Protein AF-A0A9P8SNE2-F1 (afdb_monomer)

Organism: NCBI:txid111463

InterPro domains:
  IPR008862 T-complex 11 [PF05794] (2-323)
  IPR008862 T-complex 11 [PTHR12832] (39-321)

Sequence (338 aa):
MQSKKVDVSGAKQWYNDADRRYSPGIGNTTQTFGDMGVFFEALTHLVLPSTAEKRVPSTFLFDEERIMKLKSDMLDAVNLEVCMRMYEDLERVGRFSSRMFGASRAVDEDTLNRSMSPEFNFNSPISTSRPSSLVFSTSGSASSSPRSSFVMPSYVAPETSEPRTRTRDVYSTLVALLQSATPTSRPYARWQELAPAMALQIFRYTNAPSEMLAAFEEKLMDNVCNANTQLYLEVEQSFHSRLMAELGSRVREFKALSGVSLFAVATGGRVQSGGSLQSGRERDMEGSPREGQEEGGLEDMAVRLAHLGVLHWRVWAQLVYLSDADDDMSLDGPSGQI

Radius of gyration: 29.42 Å; Cα contacts (8 Å, |Δi|>4): 211; chains: 1; bounding box: 123×47×73 Å

Secondary structure (DSSP, 8-state):
--------HHHHHHHHHHHHHHGGGGGGTHHHHGGGHHHHHHHHHHHSGGGTTSPPPGGGTTTHHHHHHHHHHHHHHHHHHHHHHHHHHHHHHHHHHHHHHHHGGGS-S------------TTS-----PPP------------------PPPP-----TTHHHHHHHHHHHHHHHHHHHS---S-HHHHHHHHHHHHHHHHHHTS---GGGHHHHHHHHHHHHH-TTSHHHHHHHHHHHHHHHHHHHHHHHHHHTS-HHHHHHHHTT-----S---------------SSTTTHHHHHHHHHHHHHHHHHHHHHHIIIIISGGGSS-----------

Nearest PDB structures (foldseek):
  8h6e-assembly1_5D  TM=1.209E-01  e=4.230E+00  Homo sapiens

Structure (mmCIF, N/CA/C/O backbone):
data_AF-A0A9P8SNE2-F1
#
_entry.id   AF-A0A9P8SNE2-F1
#
loop_
_atom_site.group_PDB
_atom_site.id
_atom_site.type_symbol
_atom_site.label_atom_id
_atom_site.label_alt_id
_atom_site.label_comp_id
_atom_site.label_asym_id
_atom_site.label_entity_id
_atom_site.label_seq_id
_atom_site.pdbx_PDB_ins_code
_atom_site.Cartn_x
_atom_site.Cartn_y
_atom_site.Cartn_z
_atom_site.occupancy
_atom_site.B_iso_or_equiv
_atom_site.auth_seq_id
_atom_site.auth_comp_id
_atom_site.auth_asym_id
_atom_site.auth_atom_id
_atom_site.pdbx_PDB_model_num
ATOM 1 N N . MET A 1 1 ? 37.933 13.386 -14.053 1.00 35.69 1 MET A N 1
ATOM 2 C CA . MET A 1 1 ? 36.545 13.142 -13.608 1.00 35.69 1 MET A CA 1
ATOM 3 C C . MET A 1 1 ? 36.213 11.686 -13.902 1.00 35.69 1 MET A C 1
ATOM 5 O O . MET A 1 1 ? 35.885 11.363 -15.033 1.00 35.69 1 MET A O 1
ATOM 9 N N . GLN A 1 2 ? 36.434 10.782 -12.944 1.00 35.72 2 GLN A N 1
ATOM 10 C CA . GLN A 1 2 ? 36.084 9.370 -13.118 1.00 35.72 2 GLN A CA 1
ATOM 11 C C . GLN A 1 2 ? 34.570 9.228 -12.969 1.00 35.72 2 GLN A C 1
ATOM 13 O O . GLN A 1 2 ? 34.010 9.591 -11.936 1.00 35.72 2 GLN A O 1
ATOM 18 N N . SER A 1 3 ? 33.924 8.748 -14.028 1.00 42.47 3 SER A N 1
ATOM 19 C CA . SER A 1 3 ? 32.511 8.389 -14.038 1.00 42.47 3 SER A CA 1
ATOM 20 C C . SER A 1 3 ? 32.283 7.319 -12.967 1.00 42.47 3 SER A C 1
ATOM 22 O O . SER A 1 3 ? 32.711 6.176 -13.136 1.00 42.47 3 SER A O 1
ATOM 24 N N . LYS A 1 4 ? 31.695 7.694 -11.823 1.00 56.12 4 LYS A N 1
ATOM 25 C CA . LYS A 1 4 ? 31.214 6.733 -10.825 1.00 56.12 4 LYS A CA 1
ATOM 26 C C . LYS A 1 4 ? 30.081 5.953 -11.487 1.00 56.12 4 LYS A C 1
ATOM 28 O O . LYS A 1 4 ? 28.941 6.408 -11.488 1.00 56.12 4 LYS A O 1
ATOM 33 N N . LYS A 1 5 ? 30.408 4.815 -12.105 1.00 67.25 5 LYS A N 1
ATOM 34 C CA . LYS A 1 5 ? 29.405 3.844 -12.547 1.00 67.25 5 LYS A CA 1
ATOM 35 C C . LYS A 1 5 ? 28.540 3.500 -11.332 1.00 67.25 5 LYS A C 1
ATOM 37 O O . LYS A 1 5 ? 29.078 3.233 -10.259 1.00 67.25 5 LYS A O 1
ATOM 42 N N . VAL A 1 6 ? 27.221 3.571 -11.492 1.00 74.50 6 VAL A N 1
ATOM 43 C CA . VAL A 1 6 ? 26.273 3.122 -10.467 1.00 74.50 6 VAL A CA 1
ATOM 44 C C . VAL A 1 6 ? 26.544 1.639 -10.218 1.00 74.50 6 VAL A C 1
ATOM 46 O O . VAL A 1 6 ? 26.578 0.861 -11.170 1.00 74.50 6 VAL A O 1
ATOM 49 N N . ASP A 1 7 ? 26.783 1.253 -8.966 1.00 84.38 7 ASP A N 1
ATOM 50 C CA . ASP A 1 7 ? 26.911 -0.158 -8.606 1.00 84.38 7 ASP A CA 1
ATOM 51 C C . ASP A 1 7 ? 25.526 -0.812 -8.652 1.00 84.38 7 ASP A C 1
ATOM 53 O O . ASP A 1 7 ? 24.631 -0.471 -7.872 1.00 84.38 7 ASP A O 1
ATOM 57 N N . VAL A 1 8 ? 25.349 -1.727 -9.604 1.00 89.25 8 VAL A N 1
ATOM 58 C CA . VAL A 1 8 ? 24.092 -2.440 -9.867 1.00 89.25 8 VAL A CA 1
ATOM 59 C C . VAL A 1 8 ? 24.089 -3.860 -9.300 1.00 89.25 8 VAL A C 1
ATOM 61 O O . VAL A 1 8 ? 23.082 -4.555 -9.412 1.00 89.25 8 VAL A O 1
ATOM 64 N N . SER A 1 9 ? 25.177 -4.295 -8.658 1.00 88.94 9 SER A N 1
ATOM 65 C CA . SER A 1 9 ? 25.345 -5.677 -8.184 1.00 88.94 9 SER A CA 1
ATOM 66 C C . SER A 1 9 ? 24.243 -6.080 -7.200 1.00 88.94 9 SER A C 1
ATOM 68 O O . SER A 1 9 ? 23.637 -7.142 -7.331 1.00 88.94 9 SER A O 1
ATOM 70 N N . GLY A 1 10 ? 23.904 -5.186 -6.263 1.00 90.50 10 GLY A N 1
ATOM 71 C CA . GLY A 1 10 ? 22.809 -5.410 -5.315 1.00 90.50 10 GLY A CA 1
ATOM 72 C C . GLY A 1 10 ? 21.428 -5.463 -5.978 1.00 90.50 10 GLY A C 1
ATOM 73 O O . GLY A 1 10 ? 20.571 -6.231 -5.550 1.00 90.50 10 GLY A O 1
ATOM 74 N N . ALA A 1 11 ? 21.212 -4.695 -7.050 1.00 92.00 11 ALA A N 1
ATOM 75 C CA . ALA A 1 11 ? 19.956 -4.715 -7.799 1.00 92.00 11 ALA A CA 1
ATOM 76 C C . ALA A 1 11 ? 19.800 -5.996 -8.634 1.00 92.00 11 ALA A C 1
ATOM 78 O O . ALA A 1 11 ? 18.703 -6.552 -8.675 1.00 92.00 11 ALA A O 1
ATOM 79 N N . LYS A 1 12 ? 20.893 -6.500 -9.228 1.00 92.62 12 LYS A N 1
ATOM 80 C CA . LYS A 1 12 ? 20.920 -7.818 -9.881 1.00 92.62 12 LYS A CA 1
ATOM 81 C C . LYS A 1 12 ? 20.566 -8.926 -8.895 1.00 92.62 12 LYS A C 1
ATOM 83 O O . LYS A 1 12 ? 19.679 -9.730 -9.160 1.00 92.62 12 LYS A O 1
ATOM 88 N N . GLN A 1 13 ? 21.217 -8.937 -7.730 1.00 93.00 13 GLN A N 1
ATOM 89 C CA . GLN A 1 13 ? 20.953 -9.939 -6.699 1.00 93.00 13 GLN A CA 1
ATOM 90 C C . GLN A 1 13 ? 19.498 -9.893 -6.217 1.00 93.00 13 GLN A C 1
ATOM 92 O O . GLN A 1 13 ? 18.858 -10.936 -6.116 1.00 93.00 13 GLN A O 1
ATOM 97 N N . TRP A 1 14 ? 18.960 -8.693 -5.981 1.00 94.31 14 TRP A N 1
ATOM 98 C CA . TRP A 1 14 ? 17.558 -8.508 -5.605 1.00 94.31 14 TRP A CA 1
ATOM 99 C C . TRP A 1 14 ? 16.591 -9.104 -6.637 1.00 94.31 14 TRP A C 1
ATOM 101 O O . TRP A 1 14 ? 15.656 -9.807 -6.255 1.00 94.31 14 TRP A O 1
ATOM 111 N N . TYR A 1 15 ? 16.831 -8.870 -7.932 1.00 94.31 15 TYR A N 1
ATOM 112 C CA . TYR A 1 15 ? 15.986 -9.419 -8.993 1.00 94.31 15 TYR A CA 1
ATOM 113 C C . TYR A 1 15 ? 16.136 -10.939 -9.127 1.00 94.31 15 TYR A C 1
ATOM 115 O O . TYR A 1 15 ? 15.135 -11.638 -9.218 1.00 94.31 15 TYR A O 1
ATOM 123 N N . ASN A 1 16 ? 17.357 -11.472 -9.047 1.00 93.06 16 ASN A N 1
ATOM 124 C CA . ASN A 1 16 ? 17.604 -12.917 -9.107 1.00 93.06 16 ASN A CA 1
ATOM 125 C C . ASN A 1 16 ? 16.958 -13.667 -7.931 1.00 93.06 16 ASN A C 1
ATOM 127 O O . ASN A 1 16 ? 16.426 -14.765 -8.098 1.00 93.06 16 ASN A O 1
ATOM 131 N N . ASP A 1 17 ? 16.975 -13.079 -6.734 1.00 92.81 17 ASP A N 1
ATOM 132 C CA . ASP A 1 17 ? 16.279 -13.635 -5.574 1.00 92.81 17 ASP A CA 1
ATOM 133 C C . ASP A 1 17 ? 14.757 -13.593 -5.751 1.00 92.81 17 ASP A C 1
ATOM 135 O O . ASP A 1 17 ? 14.065 -14.513 -5.310 1.00 92.81 17 ASP A O 1
ATOM 139 N N . ALA A 1 18 ? 14.229 -12.550 -6.397 1.00 92.56 18 ALA A N 1
ATOM 140 C CA . ALA A 1 18 ? 12.817 -12.464 -6.743 1.00 92.56 18 ALA A CA 1
ATOM 141 C C . ALA A 1 18 ? 12.422 -13.490 -7.812 1.00 92.56 18 ALA A C 1
ATOM 143 O O . ALA A 1 18 ? 11.409 -14.164 -7.648 1.00 92.56 18 ALA A O 1
ATOM 144 N N . ASP A 1 19 ? 13.233 -13.665 -8.854 1.00 91.50 19 ASP A N 1
ATOM 145 C CA . ASP A 1 19 ? 13.003 -14.657 -9.905 1.00 91.50 19 ASP A CA 1
ATOM 146 C C . ASP A 1 19 ? 12.922 -16.066 -9.308 1.00 91.50 19 ASP A C 1
ATOM 148 O O . ASP A 1 19 ? 11.921 -16.758 -9.473 1.00 91.50 19 ASP A O 1
ATOM 152 N N . ARG A 1 20 ? 13.875 -16.441 -8.448 1.00 91.75 20 ARG A N 1
ATOM 153 C CA . ARG A 1 20 ? 13.840 -17.733 -7.739 1.00 91.75 20 ARG A CA 1
ATOM 154 C C . ARG A 1 20 ? 12.586 -17.939 -6.888 1.00 91.75 20 ARG A C 1
ATOM 156 O O . ARG A 1 20 ? 12.118 -19.068 -6.762 1.00 91.75 20 ARG A O 1
ATOM 163 N N . ARG A 1 21 ? 12.073 -16.878 -6.259 1.00 90.81 21 ARG A N 1
ATOM 164 C CA . ARG A 1 21 ? 10.909 -16.957 -5.359 1.00 90.81 21 ARG A CA 1
ATOM 165 C C . ARG A 1 21 ? 9.586 -16.963 -6.112 1.00 90.81 21 ARG A C 1
ATOM 167 O O . ARG A 1 21 ? 8.677 -17.685 -5.714 1.00 90.81 21 ARG A O 1
ATOM 174 N N . TYR A 1 22 ? 9.472 -16.157 -7.161 1.00 89.31 22 TYR A N 1
ATOM 175 C CA . TYR A 1 22 ? 8.188 -15.825 -7.775 1.00 89.31 22 TYR A CA 1
ATOM 176 C C . TYR A 1 22 ? 7.998 -16.429 -9.166 1.00 89.31 22 TYR A C 1
ATOM 178 O O . TYR A 1 22 ? 6.857 -16.673 -9.550 1.00 89.31 22 TYR A O 1
ATOM 186 N N . SER A 1 23 ? 9.073 -16.762 -9.891 1.00 85.00 23 SER A N 1
ATOM 187 C CA . SER A 1 23 ? 9.002 -17.434 -11.200 1.00 85.00 23 SER A CA 1
ATOM 188 C C . SER A 1 23 ? 8.089 -18.675 -11.208 1.00 85.00 23 SER A C 1
ATOM 190 O O . SER A 1 23 ? 7.231 -18.767 -12.090 1.00 85.00 23 SER A O 1
ATOM 192 N N . PRO A 1 24 ? 8.115 -19.563 -10.187 1.00 77.38 24 PRO A N 1
ATOM 193 C CA . PRO A 1 24 ? 7.218 -20.723 -10.144 1.00 77.38 24 PRO A CA 1
ATOM 194 C C . PRO A 1 24 ? 5.719 -20.377 -10.062 1.00 77.38 24 PRO A C 1
ATOM 196 O O . PRO A 1 24 ? 4.884 -21.189 -10.454 1.00 77.38 24 PRO A O 1
ATOM 199 N N . GLY A 1 25 ? 5.362 -19.193 -9.549 1.00 70.50 25 GLY A N 1
ATOM 200 C CA . GLY A 1 25 ? 3.977 -18.746 -9.352 1.00 70.50 25 GLY A CA 1
ATOM 201 C C . GLY A 1 25 ? 3.410 -17.883 -10.486 1.00 70.50 25 GLY A C 1
ATOM 202 O O . GLY A 1 25 ? 2.211 -17.607 -10.508 1.00 70.50 25 GLY A O 1
ATOM 203 N N . ILE A 1 26 ? 4.239 -17.473 -11.451 1.00 69.12 26 ILE A N 1
ATOM 204 C CA . ILE A 1 26 ? 3.880 -16.461 -12.462 1.00 69.12 26 ILE A CA 1
ATOM 205 C C . ILE A 1 26 ? 3.009 -16.989 -13.606 1.00 69.12 26 ILE A C 1
ATOM 207 O O . ILE A 1 26 ? 2.470 -16.198 -14.387 1.00 69.12 26 ILE A O 1
ATOM 211 N N . GLY A 1 27 ? 2.785 -18.304 -13.691 1.00 62.47 27 GLY A N 1
ATOM 212 C CA . GLY A 1 27 ? 1.963 -18.910 -14.746 1.00 62.47 27 GLY A CA 1
ATOM 213 C C . GLY A 1 27 ? 0.578 -18.260 -14.914 1.00 62.47 27 GLY A C 1
ATOM 214 O O . GLY A 1 27 ? 0.074 -18.181 -16.032 1.00 62.47 27 GLY A O 1
ATOM 215 N N . ASN A 1 28 ? 0.007 -17.697 -13.840 1.00 61.66 28 ASN A N 1
ATOM 216 C CA . ASN A 1 28 ? -1.267 -16.970 -13.883 1.00 61.66 28 ASN A CA 1
ATOM 217 C C . ASN A 1 28 ? -1.120 -15.466 -14.203 1.00 61.66 28 ASN A C 1
ATOM 219 O O . ASN A 1 28 ? -2.020 -14.872 -14.792 1.00 61.66 28 ASN A O 1
ATOM 223 N N . THR A 1 29 ? 0.004 -14.832 -13.859 1.00 67.38 29 THR A N 1
ATOM 224 C CA . THR A 1 29 ? 0.268 -13.391 -14.055 1.00 67.38 29 THR A CA 1
ATOM 225 C C . THR A 1 29 ? 0.975 -13.060 -15.371 1.00 67.38 29 THR A C 1
ATOM 227 O O . THR A 1 29 ? 1.019 -11.889 -15.761 1.00 67.38 29 THR A O 1
ATOM 230 N N . THR A 1 30 ? 1.459 -14.065 -16.110 1.00 68.06 30 THR A N 1
ATOM 231 C CA . THR A 1 30 ? 2.142 -13.877 -17.407 1.00 68.06 30 THR A CA 1
ATOM 232 C C . THR A 1 30 ? 1.255 -13.151 -18.425 1.00 68.06 30 THR A C 1
ATOM 234 O O . THR A 1 30 ? 1.738 -12.303 -19.171 1.00 68.06 30 THR A O 1
ATOM 237 N N . GLN A 1 31 ? -0.060 -13.406 -18.423 1.00 71.69 31 GLN A N 1
ATOM 238 C CA . GLN A 1 31 ? -1.007 -12.722 -19.321 1.00 71.69 31 GLN A CA 1
ATOM 239 C C . GLN A 1 31 ? -1.163 -11.226 -19.009 1.00 71.69 31 GLN A C 1
ATOM 241 O O . GLN A 1 31 ? -1.541 -10.439 -19.877 1.00 71.69 31 GLN A O 1
ATOM 246 N N . THR A 1 32 ? -0.889 -10.826 -17.769 1.00 81.44 32 THR A N 1
ATOM 247 C CA . THR A 1 32 ? -1.137 -9.466 -17.287 1.00 81.44 32 THR A CA 1
ATOM 248 C C . THR A 1 32 ? 0.116 -8.605 -17.374 1.00 81.44 32 THR A C 1
ATOM 250 O O . THR A 1 32 ? 0.052 -7.484 -17.875 1.00 81.44 32 THR A O 1
ATOM 253 N N . PHE A 1 33 ? 1.260 -9.139 -16.945 1.00 85.56 33 PHE A N 1
ATOM 254 C CA . PHE A 1 33 ? 2.510 -8.382 -16.837 1.00 85.56 33 PHE A CA 1
ATOM 255 C C . PHE A 1 33 ? 3.545 -8.744 -17.911 1.00 85.56 33 PHE A C 1
ATOM 257 O O . PHE A 1 33 ? 4.491 -7.985 -18.128 1.00 85.56 33 PHE A O 1
ATOM 264 N N . GLY A 1 34 ? 3.362 -9.857 -18.626 1.00 86.00 34 GLY A N 1
ATOM 265 C CA . GLY A 1 34 ? 4.335 -10.357 -19.595 1.00 86.00 34 GLY A CA 1
ATOM 266 C C . GLY A 1 34 ? 5.687 -10.655 -18.944 1.00 86.00 34 GLY A C 1
ATOM 267 O O . GLY A 1 34 ? 5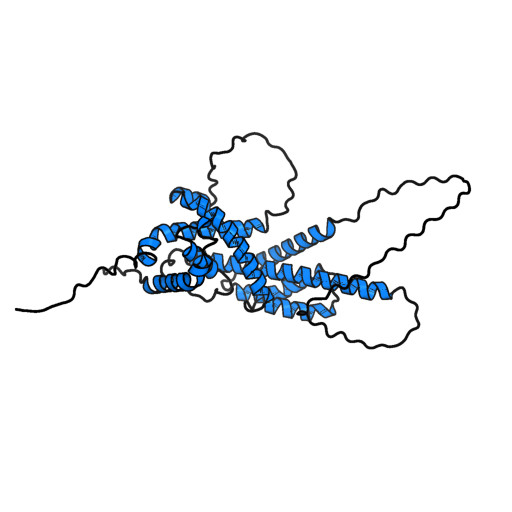.754 -11.263 -17.879 1.00 86.00 34 GLY A O 1
ATOM 268 N N . ASP A 1 35 ? 6.754 -10.166 -19.572 1.00 87.00 35 ASP A N 1
ATOM 269 C CA . ASP A 1 35 ? 8.147 -10.249 -19.120 1.00 87.00 35 ASP A CA 1
ATOM 270 C C . ASP A 1 35 ? 8.419 -9.516 -17.794 1.00 87.00 35 ASP A C 1
ATOM 272 O O . ASP A 1 35 ? 9.399 -9.801 -17.114 1.00 87.00 35 ASP A O 1
ATOM 276 N N . MET A 1 36 ? 7.530 -8.604 -17.393 1.00 91.25 36 MET A N 1
ATOM 277 C CA . MET A 1 36 ? 7.679 -7.784 -16.186 1.00 91.25 36 MET A CA 1
ATOM 278 C C . MET A 1 36 ? 7.117 -8.451 -14.921 1.00 91.25 36 MET A C 1
ATOM 280 O O . MET A 1 36 ? 7.142 -7.838 -13.855 1.00 91.25 36 MET A O 1
ATOM 284 N N . GLY A 1 37 ? 6.559 -9.665 -15.017 1.00 92.00 37 GLY A N 1
ATOM 285 C CA . GLY A 1 37 ? 5.818 -10.306 -13.921 1.00 92.00 37 GLY A CA 1
ATOM 286 C C . GLY A 1 37 ? 6.621 -10.424 -12.626 1.00 92.00 37 GLY A C 1
ATOM 287 O O . GLY A 1 37 ? 6.188 -9.918 -11.593 1.00 92.00 37 GLY A O 1
ATOM 288 N N . VAL A 1 38 ? 7.825 -11.003 -12.700 1.00 93.06 38 VAL A N 1
ATOM 289 C CA . VAL A 1 38 ? 8.736 -11.149 -11.546 1.00 93.06 38 VAL A CA 1
ATOM 290 C C . VAL A 1 38 ? 9.051 -9.791 -10.933 1.00 93.06 38 VAL A C 1
ATOM 292 O O . VAL A 1 38 ? 9.063 -9.634 -9.714 1.00 93.06 38 VAL A O 1
ATOM 295 N N . PHE A 1 39 ? 9.295 -8.796 -11.784 1.00 95.19 39 PHE A N 1
ATOM 296 C CA . PHE A 1 39 ? 9.658 -7.460 -11.347 1.00 95.19 39 PHE A CA 1
ATOM 297 C C . PHE A 1 39 ? 8.529 -6.772 -10.583 1.00 95.19 39 PHE A C 1
ATOM 299 O O . PHE A 1 39 ? 8.781 -6.220 -9.515 1.00 95.19 39 PHE A O 1
ATOM 306 N N . PHE A 1 40 ? 7.294 -6.815 -11.088 1.00 95.31 40 PHE A N 1
ATOM 307 C CA . PHE A 1 40 ? 6.156 -6.215 -10.387 1.00 95.31 40 PHE A CA 1
ATOM 308 C C . PHE A 1 40 ? 5.800 -6.969 -9.104 1.00 95.31 40 PHE A C 1
ATOM 310 O O . PHE A 1 40 ? 5.454 -6.333 -8.108 1.00 95.31 40 PHE A O 1
ATOM 317 N N . GLU A 1 41 ? 5.973 -8.290 -9.078 1.00 94.12 41 GLU A N 1
ATOM 318 C CA . GLU A 1 41 ? 5.848 -9.075 -7.850 1.00 94.12 41 GLU A CA 1
ATOM 319 C C . GLU A 1 41 ? 6.881 -8.622 -6.804 1.00 94.12 41 GLU A C 1
ATOM 321 O O . GLU A 1 41 ? 6.549 -8.331 -5.656 1.00 94.12 41 GLU A O 1
ATOM 326 N N . ALA A 1 42 ? 8.143 -8.475 -7.209 1.00 94.62 42 ALA A N 1
ATOM 327 C CA . ALA A 1 42 ? 9.214 -8.008 -6.336 1.00 94.62 42 ALA A CA 1
ATOM 328 C C . ALA A 1 42 ? 9.001 -6.562 -5.864 1.00 94.62 42 ALA A C 1
ATOM 330 O O . ALA A 1 42 ? 9.254 -6.244 -4.700 1.00 94.62 42 ALA A O 1
ATOM 331 N N . LEU A 1 43 ? 8.541 -5.689 -6.764 1.00 95.56 43 LEU A N 1
ATOM 332 C CA . LEU A 1 43 ? 8.292 -4.276 -6.499 1.00 95.56 43 LEU A CA 1
ATOM 333 C C . LEU A 1 43 ? 7.134 -4.079 -5.518 1.00 95.56 43 LEU A C 1
ATOM 335 O O . LEU A 1 43 ? 7.241 -3.258 -4.611 1.00 95.56 43 LEU A O 1
ATOM 339 N N . THR A 1 44 ? 6.044 -4.832 -5.672 1.00 95.50 44 THR A N 1
ATOM 340 C CA . THR A 1 44 ? 4.923 -4.778 -4.724 1.00 95.50 44 THR A CA 1
ATOM 341 C C . THR A 1 44 ? 5.339 -5.292 -3.357 1.00 95.50 44 THR A C 1
ATOM 343 O O . THR A 1 44 ? 5.098 -4.615 -2.363 1.00 95.50 44 THR A O 1
ATOM 346 N N . HIS A 1 45 ? 6.073 -6.406 -3.292 1.00 95.00 45 HIS A N 1
ATOM 347 C CA . HIS A 1 45 ? 6.616 -6.896 -2.027 1.00 95.00 45 HIS A CA 1
ATOM 348 C C . HIS A 1 45 ? 7.552 -5.886 -1.364 1.00 95.00 45 HIS A C 1
ATOM 350 O O . HIS A 1 45 ? 7.502 -5.744 -0.147 1.00 95.00 45 HIS A O 1
ATOM 356 N N . LEU A 1 46 ? 8.364 -5.152 -2.135 1.00 94.81 46 LEU A N 1
ATOM 357 C CA . LEU A 1 46 ? 9.260 -4.120 -1.607 1.00 94.81 46 LEU A CA 1
ATOM 358 C C . LEU A 1 46 ? 8.510 -3.025 -0.835 1.00 94.81 46 LEU A C 1
ATOM 360 O O . LEU A 1 46 ? 9.107 -2.435 0.062 1.00 94.81 46 LEU A O 1
ATOM 364 N N . VAL A 1 47 ? 7.243 -2.745 -1.161 1.00 95.38 47 VAL A N 1
ATOM 365 C CA . VAL A 1 47 ? 6.435 -1.729 -0.464 1.00 95.38 47 VAL A CA 1
ATOM 366 C C . VAL A 1 47 ? 5.538 -2.292 0.643 1.00 95.38 47 VAL A C 1
ATOM 368 O O . VAL A 1 47 ? 4.935 -1.502 1.366 1.00 95.38 47 VAL A O 1
ATOM 371 N N . LEU A 1 48 ? 5.470 -3.618 0.815 1.00 94.56 48 LEU A N 1
ATOM 372 C CA . LEU A 1 48 ? 4.672 -4.242 1.874 1.00 94.56 48 LEU A CA 1
ATOM 373 C C . LEU A 1 48 ? 5.275 -4.014 3.274 1.00 94.56 48 LEU A C 1
ATOM 375 O O . LEU A 1 48 ? 6.501 -4.102 3.432 1.00 94.56 48 LEU A O 1
ATOM 379 N N . PRO A 1 49 ? 4.435 -3.789 4.303 1.00 92.25 49 PRO A N 1
ATOM 380 C CA . PRO A 1 49 ? 4.866 -3.655 5.693 1.00 92.25 49 PRO A CA 1
ATOM 381 C C . PRO A 1 49 ? 5.709 -4.825 6.209 1.00 92.25 49 PRO A C 1
ATOM 383 O O . PRO A 1 49 ? 6.731 -4.590 6.855 1.00 92.25 49 PRO A O 1
ATOM 386 N N . SER A 1 50 ? 5.365 -6.071 5.871 1.00 90.12 50 SER A N 1
ATOM 387 C CA . SER A 1 50 ? 6.126 -7.268 6.267 1.00 90.12 50 SER A CA 1
ATOM 388 C C . SER A 1 50 ? 7.563 -7.287 5.746 1.00 90.12 50 SER A C 1
ATOM 390 O O . SER A 1 50 ? 8.410 -8.023 6.256 1.00 90.12 50 SER A O 1
ATOM 392 N N . THR A 1 51 ? 7.879 -6.466 4.739 1.00 88.50 51 THR A N 1
ATOM 393 C CA . THR A 1 51 ? 9.235 -6.340 4.203 1.00 88.50 51 THR A CA 1
ATOM 394 C C . THR A 1 51 ? 9.804 -4.924 4.294 1.00 88.50 51 THR A C 1
ATOM 396 O O . THR A 1 51 ? 10.822 -4.620 3.668 1.00 88.50 51 THR A O 1
ATOM 399 N N . ALA A 1 52 ? 9.218 -4.070 5.140 1.00 82.50 52 ALA A N 1
ATOM 400 C CA . ALA A 1 52 ? 9.585 -2.662 5.275 1.00 82.50 52 ALA A CA 1
ATOM 401 C C . ALA A 1 52 ? 11.086 -2.431 5.537 1.00 82.50 52 ALA A C 1
ATOM 403 O O . ALA A 1 52 ? 11.656 -1.473 5.004 1.00 82.50 52 ALA A O 1
ATOM 404 N N . GLU A 1 53 ? 11.737 -3.331 6.283 1.00 82.75 53 GLU A N 1
ATOM 405 C CA . GLU A 1 53 ? 13.169 -3.281 6.618 1.00 82.75 53 GLU A CA 1
ATOM 406 C C . GLU A 1 53 ? 14.102 -3.556 5.428 1.00 82.75 53 GLU A C 1
ATOM 408 O O . GLU A 1 53 ? 15.289 -3.216 5.467 1.00 82.75 53 GLU A O 1
ATOM 413 N N . LYS A 1 54 ? 13.595 -4.160 4.344 1.00 85.81 54 LYS A N 1
ATOM 414 C CA . LYS A 1 54 ? 14.409 -4.430 3.159 1.00 85.81 54 LYS A CA 1
ATOM 415 C C . LYS A 1 54 ? 14.831 -3.116 2.509 1.00 85.81 54 LYS A C 1
ATOM 417 O O . LYS A 1 54 ? 14.009 -2.240 2.212 1.00 85.81 54 LYS A O 1
ATOM 422 N N . ARG A 1 55 ? 16.138 -3.011 2.252 1.00 87.50 55 ARG A N 1
ATOM 423 C CA . ARG A 1 55 ? 16.726 -1.871 1.548 1.00 87.50 55 ARG A CA 1
ATOM 424 C C . ARG A 1 55 ? 16.228 -1.806 0.112 1.00 87.50 55 ARG A C 1
ATOM 426 O O . ARG A 1 55 ? 16.139 -2.821 -0.577 1.00 87.50 55 ARG A O 1
ATOM 433 N N . VAL A 1 56 ? 15.948 -0.585 -0.323 1.00 91.25 56 VAL A N 1
ATOM 434 C CA . VAL A 1 56 ? 15.603 -0.276 -1.707 1.00 91.25 56 VAL A CA 1
ATOM 435 C C . VAL A 1 56 ? 16.857 -0.470 -2.578 1.00 91.25 56 VAL A C 1
ATOM 437 O O . VAL A 1 56 ? 17.928 0.016 -2.202 1.00 91.25 56 VAL A O 1
ATOM 440 N N . PRO A 1 57 ? 16.777 -1.195 -3.711 1.00 93.00 57 PRO A N 1
ATOM 441 C CA . PRO A 1 57 ? 17.924 -1.376 -4.598 1.00 93.00 57 PRO A CA 1
ATOM 442 C C . PRO A 1 57 ? 18.475 -0.047 -5.132 1.00 93.00 57 PRO A C 1
ATOM 444 O O . PRO A 1 57 ? 17.714 0.872 -5.428 1.00 93.00 57 PRO A O 1
ATOM 447 N N . SER A 1 58 ? 19.794 0.034 -5.338 1.00 91.00 58 SER A N 1
ATOM 448 C CA . SER A 1 58 ? 20.493 1.250 -5.799 1.00 91.00 58 SER A CA 1
ATOM 449 C C . SER A 1 58 ? 19.976 1.806 -7.132 1.00 91.00 58 SER A C 1
ATOM 451 O O . SER A 1 58 ? 20.068 3.006 -7.379 1.00 91.00 58 SER A O 1
ATOM 453 N N . THR A 1 59 ? 19.394 0.961 -7.984 1.00 93.00 59 THR A N 1
ATOM 454 C CA . THR A 1 59 ? 18.773 1.365 -9.255 1.00 93.00 59 THR A CA 1
ATOM 455 C C . THR A 1 59 ? 17.561 2.282 -9.070 1.00 93.00 59 THR A C 1
ATOM 457 O O . THR A 1 59 ? 17.197 2.985 -10.006 1.00 93.00 59 THR A O 1
ATOM 460 N N . PHE A 1 60 ? 16.952 2.306 -7.880 1.00 93.88 60 PHE A N 1
ATOM 461 C CA . PHE A 1 60 ? 15.827 3.179 -7.531 1.00 93.88 60 PHE A CA 1
ATOM 462 C C . PHE A 1 60 ? 16.259 4.462 -6.803 1.00 93.88 60 PHE A C 1
ATOM 464 O O . PHE A 1 60 ? 15.423 5.116 -6.190 1.00 93.88 60 PHE A O 1
ATOM 471 N N . LEU A 1 61 ? 17.540 4.853 -6.855 1.00 90.88 61 LEU A N 1
ATOM 472 C CA . LEU A 1 61 ? 18.051 6.045 -6.158 1.00 90.88 61 LEU A CA 1
ATOM 473 C C . LEU A 1 61 ? 17.204 7.310 -6.408 1.00 90.88 61 LEU A C 1
ATOM 475 O O . LEU A 1 61 ? 16.982 8.095 -5.495 1.00 90.88 61 LEU A O 1
ATOM 479 N N . PHE A 1 62 ? 16.711 7.503 -7.635 1.00 89.81 62 PHE A N 1
ATOM 480 C CA . PHE A 1 62 ? 15.889 8.667 -7.996 1.00 89.81 62 PHE A CA 1
ATOM 481 C C . PHE A 1 62 ? 14.406 8.533 -7.617 1.00 89.81 62 PHE A C 1
ATOM 483 O O . PHE A 1 62 ? 13.673 9.516 -7.667 1.00 89.81 62 PHE A O 1
ATOM 490 N N . ASP A 1 63 ? 13.966 7.337 -7.230 1.00 93.81 63 ASP A N 1
ATOM 491 C CA . ASP A 1 63 ? 12.591 7.028 -6.836 1.00 93.81 63 ASP A CA 1
ATOM 492 C C . ASP A 1 63 ? 12.470 6.680 -5.339 1.00 93.81 63 ASP A C 1
ATOM 494 O O . ASP A 1 63 ? 11.381 6.347 -4.872 1.00 93.81 63 ASP A O 1
ATOM 498 N N . GLU A 1 64 ? 13.556 6.779 -4.563 1.00 92.38 64 GLU A N 1
ATOM 499 C CA . GLU A 1 64 ? 13.609 6.353 -3.158 1.00 92.38 64 GLU A CA 1
ATOM 500 C C . GLU A 1 64 ? 12.540 7.045 -2.303 1.00 92.38 64 GLU A C 1
ATOM 502 O O . GLU A 1 64 ? 11.777 6.371 -1.612 1.00 92.38 64 GLU A O 1
ATOM 507 N N . GLU A 1 65 ? 12.398 8.369 -2.408 1.00 92.12 65 GLU A N 1
ATOM 508 C CA . GLU A 1 65 ? 11.372 9.119 -1.668 1.00 92.12 65 GLU A CA 1
ATOM 509 C C . GLU A 1 65 ? 9.951 8.655 -2.014 1.00 92.12 65 GLU A C 1
ATOM 511 O O . GLU A 1 65 ? 9.094 8.525 -1.136 1.00 92.12 65 GLU A O 1
ATOM 516 N N . ARG A 1 66 ? 9.700 8.344 -3.291 1.00 92.69 66 ARG A N 1
ATOM 517 C CA . ARG A 1 66 ? 8.394 7.871 -3.767 1.00 92.69 66 ARG A CA 1
ATOM 518 C C . ARG A 1 66 ? 8.092 6.471 -3.241 1.00 92.69 66 ARG A C 1
ATOM 520 O O . ARG A 1 66 ? 6.964 6.214 -2.828 1.00 92.69 66 ARG A O 1
ATOM 527 N N . ILE A 1 67 ? 9.093 5.589 -3.208 1.00 94.75 67 ILE A N 1
ATOM 528 C CA . ILE A 1 67 ? 8.979 4.240 -2.637 1.00 94.75 67 ILE A CA 1
ATOM 529 C C . ILE A 1 67 ? 8.754 4.316 -1.127 1.00 94.75 67 ILE A C 1
ATOM 531 O O . ILE A 1 67 ? 7.897 3.609 -0.605 1.00 94.75 67 ILE A O 1
ATOM 535 N N . MET A 1 68 ? 9.470 5.191 -0.420 1.00 92.31 68 MET A N 1
ATOM 536 C CA . MET A 1 68 ? 9.284 5.381 1.020 1.00 92.31 68 MET A CA 1
ATOM 537 C C . MET A 1 68 ? 7.896 5.937 1.346 1.00 92.31 68 MET A C 1
ATOM 539 O O . MET A 1 68 ? 7.267 5.497 2.310 1.00 92.31 68 MET A O 1
ATOM 543 N N . LYS A 1 69 ? 7.375 6.844 0.513 1.00 92.06 69 LYS A N 1
ATOM 544 C CA . LYS A 1 69 ? 5.995 7.314 0.636 1.00 92.06 69 LYS A CA 1
ATOM 545 C C . LYS A 1 69 ? 4.989 6.188 0.384 1.00 92.06 69 LYS A C 1
ATOM 547 O O . LYS A 1 69 ? 4.074 6.028 1.183 1.00 92.06 69 LYS A O 1
ATOM 552 N N . LEU A 1 70 ? 5.194 5.368 -0.650 1.00 94.44 70 LEU A N 1
ATOM 553 C CA . LEU A 1 70 ? 4.356 4.192 -0.917 1.00 94.44 70 LEU A CA 1
ATOM 554 C C . LEU A 1 70 ? 4.380 3.185 0.239 1.00 94.44 70 LEU A C 1
ATOM 556 O O . LEU A 1 70 ? 3.321 2.723 0.635 1.00 94.44 70 LEU A O 1
ATOM 560 N N . LYS A 1 71 ? 5.548 2.900 0.829 1.00 94.31 71 LYS A N 1
ATOM 561 C CA . LYS A 1 71 ? 5.672 2.067 2.040 1.00 94.31 71 LYS A CA 1
ATOM 562 C C . LYS A 1 71 ? 4.830 2.612 3.198 1.00 94.31 71 LYS A C 1
ATOM 564 O O . LYS A 1 71 ? 4.124 1.856 3.856 1.00 94.31 71 LYS A O 1
ATOM 569 N N . SER A 1 72 ? 4.900 3.922 3.447 1.00 92.25 72 SER A N 1
ATOM 570 C CA . SER A 1 72 ? 4.099 4.570 4.493 1.00 92.25 72 SER A CA 1
ATOM 571 C C . SER A 1 72 ? 2.599 4.467 4.218 1.00 92.25 72 SER A C 1
ATOM 573 O O . SER A 1 72 ? 1.840 4.181 5.137 1.00 92.25 72 SER A O 1
ATOM 575 N N . ASP A 1 73 ? 2.172 4.703 2.978 1.00 93.19 73 ASP A N 1
ATOM 576 C CA . ASP A 1 73 ? 0.754 4.655 2.608 1.00 93.19 73 ASP A CA 1
ATOM 577 C C . ASP A 1 73 ? 0.218 3.211 2.630 1.00 93.19 73 ASP A C 1
ATOM 579 O O . ASP A 1 73 ? -0.911 2.981 3.055 1.00 93.19 73 ASP A O 1
ATOM 583 N N . MET A 1 74 ? 1.047 2.232 2.252 1.00 94.19 74 MET A N 1
ATOM 584 C CA . MET A 1 74 ? 0.734 0.804 2.347 1.00 94.19 74 MET A CA 1
ATOM 585 C C . MET A 1 74 ? 0.528 0.374 3.800 1.00 94.19 74 MET A C 1
ATOM 587 O O . MET A 1 74 ? -0.450 -0.301 4.109 1.00 94.19 74 MET A O 1
ATOM 591 N N . LEU A 1 75 ? 1.423 0.798 4.701 1.00 94.38 75 LEU A N 1
ATOM 592 C CA . LEU A 1 75 ? 1.282 0.548 6.136 1.00 94.38 75 LEU A CA 1
ATOM 593 C C . LEU A 1 75 ? -0.033 1.118 6.667 1.00 94.38 75 LEU A C 1
ATOM 595 O O . LEU A 1 75 ? -0.745 0.436 7.397 1.00 94.38 75 LEU A O 1
ATOM 599 N N . ASP A 1 76 ? -0.367 2.348 6.283 1.00 94.19 76 ASP A N 1
ATOM 600 C CA . ASP A 1 76 ? -1.605 2.993 6.707 1.00 94.19 76 ASP A CA 1
ATOM 601 C C . ASP A 1 76 ? -2.845 2.236 6.219 1.00 94.19 76 ASP A C 1
ATOM 603 O O . ASP A 1 76 ? -3.766 1.999 7.001 1.00 94.19 76 ASP A O 1
ATOM 607 N N . ALA A 1 77 ? -2.856 1.825 4.950 1.00 94.69 77 ALA A N 1
ATOM 608 C CA . ALA A 1 77 ? -3.965 1.090 4.354 1.00 94.69 77 ALA A CA 1
ATOM 609 C C . ALA A 1 77 ? -4.164 -0.288 5.006 1.00 94.69 77 ALA A C 1
ATOM 611 O O . ALA A 1 77 ? -5.281 -0.621 5.404 1.00 94.69 77 ALA A O 1
ATOM 612 N N . VAL A 1 78 ? -3.084 -1.059 5.176 1.00 95.50 78 VAL A N 1
ATOM 613 C CA . VAL A 1 78 ? -3.130 -2.383 5.817 1.00 95.50 78 VAL A CA 1
ATOM 614 C C . VAL A 1 78 ? -3.563 -2.261 7.278 1.00 95.50 78 VAL A C 1
ATOM 616 O O . VAL A 1 78 ? -4.449 -2.992 7.717 1.00 95.50 78 VAL A O 1
ATOM 619 N N . ASN A 1 79 ? -3.017 -1.302 8.031 1.00 96.00 79 ASN A N 1
ATOM 620 C CA . ASN A 1 79 ? -3.388 -1.101 9.433 1.00 96.00 79 ASN A CA 1
ATOM 621 C C . ASN A 1 79 ? -4.857 -0.679 9.591 1.00 96.00 79 ASN A C 1
ATOM 623 O O . ASN A 1 79 ? -5.528 -1.135 10.516 1.00 96.00 79 ASN A O 1
ATOM 627 N N . LEU A 1 80 ? -5.386 0.151 8.685 1.00 95.75 80 LEU A N 1
ATOM 628 C CA . LEU A 1 80 ? -6.813 0.482 8.663 1.00 95.75 80 LEU A CA 1
ATOM 629 C C . LEU A 1 80 ? -7.680 -0.751 8.377 1.00 95.75 80 LEU A C 1
ATOM 631 O O . LEU A 1 80 ? -8.703 -0.932 9.035 1.00 95.75 80 LEU A O 1
ATOM 635 N N . GLU A 1 81 ? -7.274 -1.625 7.456 1.00 95.25 81 GLU A N 1
ATOM 636 C CA . GLU A 1 81 ? -8.008 -2.865 7.178 1.00 95.25 81 GLU A CA 1
ATOM 637 C C . GLU A 1 81 ? -7.965 -3.834 8.372 1.00 95.25 81 GLU A C 1
ATOM 639 O O . GLU A 1 81 ? -8.991 -4.421 8.717 1.00 95.25 81 GLU A O 1
ATOM 644 N N . VAL A 1 82 ? -6.835 -3.924 9.086 1.00 96.31 82 VAL A N 1
ATOM 645 C CA . VAL A 1 82 ? -6.730 -4.660 10.361 1.00 96.31 82 VAL A CA 1
ATOM 646 C C . VAL A 1 82 ? -7.710 -4.098 11.395 1.00 96.31 82 VAL A C 1
ATOM 648 O O . VAL A 1 82 ? -8.474 -4.861 11.991 1.00 96.31 82 VAL A O 1
ATOM 651 N N . CYS A 1 83 ? -7.751 -2.774 11.572 1.00 96.81 83 CYS A N 1
ATOM 652 C CA . CYS A 1 83 ? -8.711 -2.107 12.454 1.00 96.81 83 CYS A CA 1
ATOM 653 C C . CYS A 1 83 ? -10.164 -2.461 12.094 1.00 96.81 83 CYS A C 1
ATOM 655 O O . CYS A 1 83 ? -10.958 -2.788 12.980 1.00 96.81 83 CYS A O 1
ATOM 657 N N . MET A 1 84 ? -10.513 -2.445 10.805 1.00 96.12 84 MET A N 1
ATOM 658 C CA . MET A 1 84 ? -11.858 -2.799 10.342 1.00 96.12 84 MET A CA 1
ATOM 659 C C . MET A 1 84 ? -12.183 -4.278 10.571 1.00 96.12 84 MET A C 1
ATOM 661 O O . MET A 1 84 ? -13.277 -4.598 11.037 1.00 96.12 84 MET A O 1
ATOM 665 N N . ARG A 1 85 ? -11.227 -5.185 10.343 1.00 95.44 85 ARG A N 1
ATOM 666 C CA . ARG A 1 85 ? -11.382 -6.620 10.628 1.00 95.44 85 ARG A CA 1
ATOM 667 C C . ARG A 1 85 ? -11.644 -6.865 12.117 1.00 95.44 85 ARG A C 1
ATOM 669 O O . ARG A 1 85 ? -12.552 -7.611 12.481 1.00 95.44 85 ARG A O 1
ATOM 676 N N . MET A 1 86 ? -10.898 -6.176 12.981 1.00 95.25 86 MET A N 1
ATOM 677 C CA . MET A 1 86 ? -11.069 -6.241 14.433 1.00 95.25 86 MET A CA 1
ATOM 678 C C . MET A 1 86 ? -12.393 -5.626 14.904 1.00 95.25 86 MET A C 1
ATOM 680 O O . MET A 1 86 ? -13.006 -6.155 15.832 1.00 95.25 86 MET A O 1
ATOM 684 N N . TYR A 1 87 ? -12.868 -4.556 14.259 1.00 95.25 87 TYR A N 1
ATOM 685 C CA . TYR A 1 87 ? -14.205 -4.003 14.495 1.00 95.25 87 TYR A CA 1
ATOM 686 C C . TYR A 1 87 ? -15.301 -5.036 14.213 1.00 95.25 87 TYR A C 1
ATOM 688 O O . TYR A 1 87 ? -16.171 -5.244 15.058 1.00 95.25 87 TYR A O 1
ATOM 696 N N . GLU A 1 88 ? -15.254 -5.718 13.067 1.00 93.62 88 GLU A N 1
ATOM 697 C CA . GLU A 1 88 ? -16.250 -6.738 12.727 1.00 93.62 88 GLU A CA 1
ATOM 698 C C . GLU A 1 88 ? -16.243 -7.910 13.717 1.00 93.62 88 GLU A C 1
ATOM 700 O O . GLU A 1 88 ? -17.301 -8.422 14.097 1.00 93.62 88 GLU A O 1
ATOM 705 N N . ASP A 1 89 ? -15.055 -8.342 14.145 1.00 92.38 89 ASP A N 1
ATOM 706 C CA . ASP A 1 89 ? -14.896 -9.399 15.142 1.00 92.38 89 ASP A CA 1
ATOM 707 C C . ASP A 1 89 ? -15.508 -8.986 16.487 1.00 92.38 89 ASP A C 1
ATOM 709 O O . ASP A 1 89 ? -16.297 -9.738 17.072 1.00 92.38 89 ASP A O 1
ATOM 713 N N . LEU A 1 90 ? -15.211 -7.768 16.950 1.00 92.06 90 LEU A N 1
ATOM 714 C CA . LEU A 1 90 ? -15.750 -7.218 18.192 1.00 92.06 90 LEU A CA 1
ATOM 715 C C . LEU A 1 90 ? -17.270 -7.013 18.113 1.00 92.06 90 LEU A C 1
ATOM 717 O O . LEU A 1 90 ? -17.993 -7.321 19.064 1.00 92.06 90 LEU A O 1
ATOM 721 N N . GLU A 1 91 ? -17.786 -6.557 16.971 1.00 91.19 91 GLU A N 1
ATOM 722 C CA . GLU A 1 91 ? -19.221 -6.408 16.744 1.00 91.19 91 GLU A CA 1
ATOM 723 C C . GLU A 1 91 ? -19.939 -7.766 16.806 1.00 91.19 91 GLU A C 1
ATOM 725 O O . GLU A 1 91 ? -20.997 -7.887 17.436 1.00 91.19 91 GLU A O 1
ATOM 730 N N . ARG A 1 92 ? -19.352 -8.817 16.212 1.00 89.19 92 ARG A N 1
ATOM 731 C CA . ARG A 1 92 ? -19.879 -10.186 16.307 1.00 89.19 92 ARG A CA 1
ATOM 732 C C . ARG A 1 92 ? -19.958 -10.633 17.768 1.00 89.19 92 ARG A C 1
ATOM 734 O O . ARG A 1 92 ? -21.025 -11.083 18.190 1.00 89.19 92 ARG A O 1
ATOM 741 N N . VAL A 1 93 ? -18.902 -10.432 18.558 1.00 87.38 93 VAL A N 1
ATOM 742 C CA . VAL A 1 93 ? -18.890 -10.748 20.001 1.00 87.38 93 VAL A CA 1
ATOM 743 C C . VAL A 1 93 ? -19.958 -9.959 20.768 1.00 87.38 93 VAL A C 1
ATOM 745 O O . VAL A 1 93 ? -20.716 -10.550 21.541 1.00 87.38 93 VAL A O 1
ATOM 748 N N . GLY A 1 94 ? -20.094 -8.654 20.519 1.00 83.44 94 GLY A N 1
ATOM 749 C CA . GLY A 1 94 ? -21.114 -7.816 21.159 1.00 83.44 94 GLY A CA 1
ATOM 750 C C . GLY A 1 94 ? -22.545 -8.301 20.887 1.00 83.44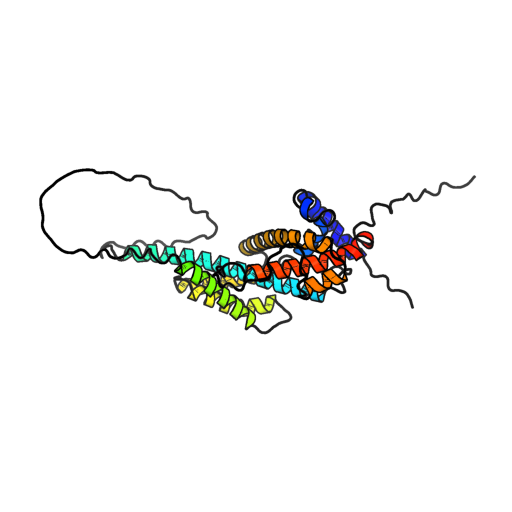 94 GLY A C 1
ATOM 751 O O . GLY A 1 94 ? -23.388 -8.318 21.790 1.00 83.44 94 GLY A O 1
ATOM 752 N N . ARG A 1 95 ? -22.820 -8.788 19.666 1.00 84.06 95 ARG A N 1
ATOM 753 C CA . ARG A 1 95 ? -24.116 -9.395 19.311 1.00 84.06 95 ARG A CA 1
ATOM 754 C C . ARG A 1 95 ? -24.358 -10.718 20.043 1.00 84.06 95 ARG A C 1
ATOM 756 O O . ARG A 1 95 ? -25.487 -10.968 20.464 1.00 84.06 95 ARG A O 1
ATOM 763 N N . PHE A 1 96 ? -23.334 -11.560 20.207 1.00 80.94 96 PHE A N 1
ATOM 764 C CA . PHE A 1 96 ? -23.450 -12.814 20.964 1.00 80.94 96 PHE A CA 1
ATOM 765 C C . PHE A 1 96 ? -23.696 -12.566 22.455 1.00 80.94 96 PHE A C 1
ATOM 767 O O . PHE A 1 96 ? -24.613 -13.160 23.019 1.00 80.94 96 PHE A O 1
ATOM 774 N N . SER A 1 97 ? -22.949 -11.642 23.064 1.00 74.81 97 SER A N 1
ATOM 775 C CA . SER A 1 97 ? -23.129 -11.252 24.467 1.00 74.81 97 SER A CA 1
ATOM 776 C C . SER A 1 97 ? -24.540 -10.701 24.717 1.00 74.81 97 SER A C 1
ATOM 778 O O . SER A 1 97 ? -25.266 -11.196 25.580 1.00 74.81 97 SER A O 1
ATOM 780 N N . SER A 1 98 ? -25.009 -9.784 23.862 1.00 72.50 98 SER A N 1
ATOM 781 C CA . SER A 1 98 ? -26.365 -9.219 23.959 1.00 72.50 98 SER A CA 1
ATOM 782 C C . SER A 1 98 ? -27.472 -10.279 23.866 1.00 72.50 98 SER A C 1
ATOM 784 O O . SER A 1 98 ? -28.499 -10.157 24.527 1.00 72.50 98 SER A O 1
ATOM 786 N N . ARG A 1 99 ? -27.277 -11.343 23.074 1.00 72.00 99 ARG A N 1
ATOM 787 C CA . ARG A 1 99 ? -28.238 -12.456 22.968 1.00 72.00 99 ARG A CA 1
ATOM 788 C C . ARG A 1 99 ? -28.203 -13.384 24.181 1.00 72.00 99 ARG A C 1
ATOM 790 O O . ARG A 1 99 ? -29.260 -13.833 24.611 1.00 72.00 99 ARG A O 1
ATOM 797 N N . MET A 1 100 ? -27.021 -13.656 24.731 1.00 61.94 100 MET A N 1
ATOM 798 C CA . MET A 1 100 ? -26.855 -14.553 25.878 1.00 61.94 100 MET A CA 1
ATOM 799 C C . MET A 1 100 ? -27.388 -13.922 27.171 1.00 61.94 100 MET A C 1
ATOM 801 O O . MET A 1 100 ? -28.138 -14.563 27.898 1.00 61.94 100 MET A O 1
ATOM 805 N N . PHE A 1 101 ? -27.086 -12.645 27.421 1.00 57.12 101 PHE A N 1
ATOM 806 C CA . PHE A 1 101 ? -27.580 -11.926 28.602 1.00 57.12 101 PHE A CA 1
ATOM 807 C C . PHE A 1 101 ? -28.988 -11.338 28.413 1.00 57.12 101 PHE A C 1
ATOM 809 O O . PHE A 1 101 ? -29.702 -11.123 29.391 1.00 57.12 101 PHE A O 1
ATOM 816 N N . GLY A 1 102 ? -29.421 -11.110 27.167 1.00 52.75 102 GLY A N 1
ATOM 817 C CA . GLY A 1 102 ? -30.779 -10.665 26.843 1.00 52.75 102 GLY A CA 1
ATOM 818 C C . GLY A 1 102 ? -31.838 -11.767 26.948 1.00 52.75 102 GLY A C 1
ATOM 819 O O . GLY A 1 102 ? -32.983 -11.470 27.277 1.00 52.75 102 GLY A O 1
ATOM 820 N N . ALA A 1 103 ? -31.471 -13.036 26.732 1.00 44.91 103 ALA A N 1
ATOM 821 C CA . ALA A 1 103 ? -32.374 -14.178 26.917 1.00 44.91 103 ALA A CA 1
ATOM 822 C C . ALA A 1 103 ? -32.572 -14.561 28.398 1.00 44.91 103 ALA A C 1
ATOM 824 O O . ALA A 1 103 ? -33.612 -15.108 28.755 1.00 44.91 103 ALA A O 1
ATOM 825 N N . SER A 1 104 ? -31.623 -14.219 29.276 1.00 40.06 104 SER A N 1
ATOM 826 C CA . SER A 1 104 ? -31.702 -14.523 30.714 1.00 40.06 104 SER A CA 1
ATOM 827 C C . SER A 1 104 ? -32.611 -13.584 31.515 1.00 40.06 104 SER A C 1
ATOM 829 O O . SER A 1 104 ? -32.798 -13.798 32.705 1.00 40.06 104 SER A O 1
ATOM 831 N N . ARG A 1 105 ? -33.201 -12.548 30.899 1.00 39.53 105 ARG A N 1
ATOM 832 C CA . ARG A 1 105 ? -34.161 -11.650 31.576 1.00 39.53 105 ARG A CA 1
ATOM 833 C C . ARG A 1 105 ? -35.624 -12.104 31.502 1.00 39.53 105 ARG A C 1
ATOM 835 O O . ARG A 1 105 ? -36.495 -11.374 31.959 1.00 39.53 105 ARG A O 1
ATOM 842 N N . ALA A 1 106 ? -35.895 -13.285 30.948 1.00 40.03 106 ALA A N 1
ATOM 843 C CA . ALA A 1 106 ? -37.245 -13.843 30.831 1.00 40.03 106 ALA A CA 1
ATOM 844 C C . ALA A 1 106 ? -37.401 -15.224 31.491 1.00 40.03 106 ALA A C 1
ATOM 846 O O . ALA A 1 106 ? -38.287 -15.984 31.104 1.00 40.03 106 ALA A O 1
ATOM 847 N N . VAL A 1 107 ? -36.551 -15.571 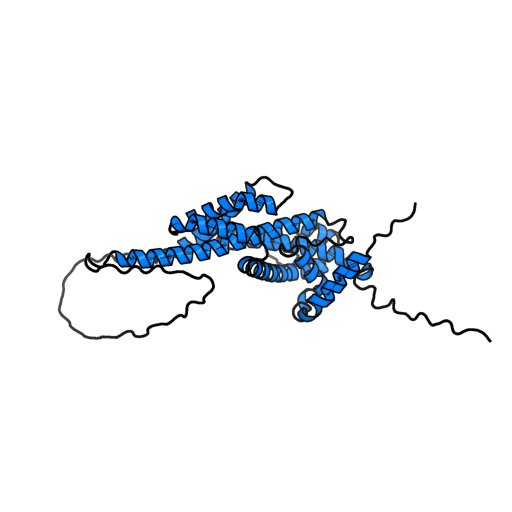32.461 1.00 40.66 107 VAL A N 1
ATOM 848 C CA . VAL A 1 107 ? -36.743 -16.782 33.265 1.00 40.66 107 VAL A CA 1
ATOM 849 C C . VAL A 1 107 ? -36.653 -16.402 34.732 1.00 40.66 107 VAL A C 1
ATOM 851 O O . VAL A 1 107 ? -35.674 -15.793 35.155 1.00 40.66 107 VAL A O 1
ATOM 854 N N . ASP A 1 108 ? -37.739 -16.716 35.431 1.00 35.62 108 ASP A N 1
ATOM 855 C CA . ASP A 1 108 ? -38.006 -16.448 36.835 1.00 35.62 108 ASP A CA 1
ATOM 856 C C . ASP A 1 108 ? -36.805 -16.668 37.759 1.00 35.62 108 ASP A C 1
ATOM 858 O O . ASP A 1 108 ? -35.997 -17.590 37.615 1.00 35.62 108 ASP A O 1
ATOM 862 N N . GLU A 1 109 ? -36.773 -15.793 38.755 1.00 41.19 109 GLU A N 1
ATOM 863 C CA . GLU A 1 109 ? -36.013 -15.854 39.991 1.00 41.19 109 GLU A CA 1
ATOM 864 C C . GLU A 1 109 ? -36.328 -17.154 40.749 1.00 41.19 109 GLU A C 1
ATOM 866 O O . GLU A 1 109 ? -37.190 -17.164 41.611 1.00 41.19 109 GLU A O 1
ATOM 871 N N . ASP A 1 110 ? -35.690 -18.271 40.379 1.00 40.75 110 ASP A N 1
ATOM 872 C CA . ASP A 1 110 ? -35.425 -19.417 41.268 1.00 40.75 110 ASP A CA 1
ATOM 873 C C . ASP A 1 110 ? -34.713 -20.556 40.517 1.00 40.75 110 ASP A C 1
ATOM 875 O O . ASP A 1 110 ? -35.307 -21.575 40.171 1.00 40.75 110 ASP A O 1
ATOM 879 N N . THR A 1 111 ? -33.410 -20.433 40.240 1.00 38.59 111 THR A N 1
ATOM 880 C CA . THR A 1 111 ? -32.517 -21.614 40.173 1.00 38.59 111 THR A CA 1
ATOM 881 C C . THR A 1 111 ? -31.035 -21.228 40.202 1.00 38.59 111 THR A C 1
ATOM 883 O O . THR A 1 111 ? -30.380 -21.006 39.192 1.00 38.59 111 THR A O 1
ATOM 886 N N . LEU A 1 112 ? -30.523 -21.147 41.429 1.00 41.72 112 LEU A N 1
ATOM 887 C CA . LEU A 1 112 ? -29.214 -21.614 41.903 1.00 41.72 112 LEU A CA 1
ATOM 888 C C . LEU A 1 112 ? -28.021 -21.677 40.924 1.00 41.72 112 LEU A C 1
ATOM 890 O O . LEU A 1 112 ? -27.948 -22.520 40.033 1.00 41.72 112 LEU A O 1
ATOM 894 N N . ASN A 1 113 ? -26.983 -20.916 41.293 1.00 44.75 113 ASN A N 1
ATOM 895 C CA . ASN A 1 113 ? -25.582 -21.344 41.388 1.00 44.75 113 ASN A CA 1
ATOM 896 C C . ASN A 1 113 ? -25.107 -22.397 40.375 1.00 44.75 113 ASN A C 1
ATOM 898 O O . ASN A 1 113 ? -24.991 -23.584 40.689 1.00 44.75 113 ASN A O 1
ATOM 902 N N . ARG A 1 114 ? -24.628 -21.931 39.221 1.00 36.31 114 ARG A N 1
ATOM 903 C CA . ARG A 1 114 ? -23.559 -22.641 38.518 1.00 36.31 114 ARG A CA 1
ATOM 904 C C . ARG A 1 114 ? -22.529 -21.657 37.985 1.00 36.31 114 ARG A C 1
ATOM 906 O O . ARG A 1 114 ? -22.699 -21.060 36.931 1.00 36.31 114 ARG A O 1
ATOM 913 N N . SER A 1 115 ? -21.448 -21.517 38.750 1.00 40.84 115 SER A N 1
ATOM 914 C CA . SER A 1 115 ? -20.158 -21.032 38.262 1.00 40.84 115 SER A CA 1
ATOM 915 C C . SER A 1 115 ? -19.796 -21.798 36.988 1.00 40.84 115 SER A C 1
ATOM 917 O O . SER A 1 115 ? -19.622 -23.016 37.027 1.00 40.84 115 SER A O 1
ATOM 919 N N . MET A 1 116 ? -19.745 -21.093 35.863 1.00 35.50 116 MET A N 1
ATOM 920 C CA . MET A 1 116 ? -19.168 -21.556 34.606 1.00 35.50 116 MET A CA 1
ATOM 921 C C . MET A 1 116 ? -18.381 -20.377 34.041 1.00 35.50 116 MET A C 1
ATOM 923 O O . MET A 1 116 ? -18.940 -19.508 33.379 1.00 35.50 116 MET A O 1
ATOM 927 N N . SER A 1 117 ? -17.090 -20.322 34.349 1.00 34.53 117 SER A N 1
ATOM 928 C CA . SER A 1 117 ? -16.145 -19.464 33.637 1.00 34.53 117 SER A CA 1
ATOM 929 C C . SER A 1 117 ? -15.946 -20.044 32.232 1.00 34.53 117 SER A C 1
ATOM 931 O O . SER A 1 117 ? -15.518 -21.197 32.139 1.00 34.53 117 SER A O 1
ATOM 933 N N . PRO A 1 118 ? -16.236 -19.323 31.134 1.00 42.97 118 PRO A N 1
ATOM 934 C CA . PRO A 1 118 ? -15.867 -19.786 29.812 1.00 42.97 118 PRO A CA 1
ATOM 935 C C . PRO A 1 118 ? -14.503 -19.191 29.463 1.00 42.97 118 PRO A C 1
ATOM 937 O O . PRO A 1 118 ? -14.377 -18.008 29.157 1.00 42.97 118 PRO A O 1
ATOM 940 N N . GLU A 1 119 ? -13.469 -20.021 29.510 1.00 38.75 119 GLU A N 1
ATOM 941 C CA . GLU A 1 119 ? -12.189 -19.720 28.877 1.00 38.75 119 GLU A CA 1
ATOM 942 C C . GLU A 1 119 ? -12.414 -19.781 27.355 1.00 38.75 119 GLU A C 1
ATOM 944 O O . GLU A 1 119 ? -12.568 -20.851 26.764 1.00 38.75 119 GLU A O 1
ATOM 949 N N . PHE A 1 120 ? -12.582 -18.612 26.733 1.00 48.12 120 PHE A N 1
ATOM 950 C CA . PHE A 1 120 ? -12.910 -18.478 25.314 1.00 48.12 120 PHE A CA 1
ATOM 951 C C . PHE A 1 120 ? -11.626 -18.375 24.482 1.00 48.12 120 PHE A C 1
ATOM 953 O O . PHE A 1 120 ? -10.846 -17.439 24.639 1.00 48.12 120 PHE A O 1
ATOM 960 N N . ASN A 1 121 ? -11.413 -19.337 23.581 1.00 54.44 121 ASN A N 1
ATOM 961 C CA . ASN A 1 121 ? -10.244 -19.408 22.704 1.00 54.44 121 ASN A CA 1
ATOM 962 C C . ASN A 1 121 ? -10.608 -18.959 21.277 1.00 54.44 121 ASN A C 1
ATOM 964 O O . ASN A 1 121 ? -11.454 -19.565 20.621 1.00 54.44 121 ASN A O 1
ATOM 968 N N . PHE A 1 122 ? -9.939 -17.909 20.796 1.00 46.34 122 PHE A N 1
ATOM 969 C CA . PHE A 1 122 ? -10.209 -17.232 19.520 1.00 46.34 122 PHE A CA 1
ATOM 970 C C . PHE A 1 122 ? -9.826 -18.061 18.272 1.00 46.34 122 PHE A C 1
ATOM 972 O O . PHE A 1 122 ? -10.260 -17.733 17.174 1.00 46.34 122 PHE A O 1
ATOM 979 N N . ASN A 1 123 ? -9.064 -19.155 18.423 1.00 48.06 123 ASN A N 1
ATOM 980 C CA . ASN A 1 123 ? -8.509 -19.928 17.298 1.00 48.06 123 ASN A CA 1
ATOM 981 C C . ASN A 1 123 ? -9.285 -21.214 16.936 1.00 48.06 123 ASN A C 1
ATOM 983 O O . ASN A 1 123 ? -8.774 -22.042 16.185 1.00 48.06 123 ASN A O 1
ATOM 987 N N . SER A 1 124 ? -10.495 -21.432 17.465 1.00 49.59 124 SER A N 1
ATOM 988 C CA . SER A 1 124 ? -11.275 -22.653 17.183 1.00 49.59 124 SER A CA 1
ATOM 989 C C . SER A 1 124 ? -12.464 -22.388 16.246 1.00 49.59 124 SER A C 1
ATOM 991 O O . SER A 1 124 ? -13.290 -21.528 16.557 1.00 49.59 124 SER A O 1
ATOM 993 N N . PRO A 1 125 ? -12.624 -23.129 15.129 1.00 43.50 125 PRO A N 1
ATOM 994 C CA . PRO A 1 125 ? -13.810 -23.010 14.287 1.00 43.50 125 PRO A CA 1
ATOM 995 C C . PRO A 1 125 ? -15.038 -23.581 15.013 1.00 43.50 125 PRO A C 1
ATOM 997 O O . PRO A 1 125 ? -15.034 -24.722 15.474 1.00 43.50 125 PRO A O 1
ATOM 1000 N N . ILE A 1 126 ? -16.109 -22.791 15.114 1.00 44.94 126 ILE A N 1
ATOM 1001 C CA . ILE A 1 126 ? -17.362 -23.213 15.754 1.00 44.94 126 ILE A CA 1
ATOM 1002 C C . ILE A 1 126 ? -18.125 -24.134 14.790 1.00 44.94 126 ILE A C 1
ATOM 1004 O O . ILE A 1 126 ? -18.657 -23.686 13.774 1.00 44.94 126 ILE A O 1
ATOM 1008 N N . SER A 1 127 ? -18.195 -25.427 15.119 1.00 41.69 127 SER A N 1
ATOM 1009 C CA . SER A 1 127 ? -19.027 -26.415 14.424 1.00 41.69 127 SER A CA 1
ATOM 1010 C C . SER A 1 127 ? -20.503 -25.999 14.440 1.00 41.69 127 SER A C 1
ATOM 1012 O O . SER A 1 127 ? -21.122 -25.863 15.495 1.00 41.69 127 SER A O 1
ATOM 1014 N N . THR A 1 128 ? -21.081 -25.804 13.255 1.00 38.66 128 THR A N 1
ATOM 1015 C CA . THR A 1 128 ? -22.479 -25.399 13.058 1.00 38.66 128 THR A CA 1
ATOM 1016 C C . THR A 1 128 ? -23.410 -26.613 13.052 1.00 38.66 128 THR A C 1
ATOM 1018 O O . THR A 1 128 ? -23.796 -27.139 12.011 1.00 38.66 128 THR A O 1
ATOM 1021 N N . SER A 1 129 ? -23.822 -27.066 14.233 1.00 37.72 129 SER A N 1
ATOM 1022 C CA . SER A 1 129 ? -24.880 -28.075 14.354 1.00 37.72 129 SER A CA 1
ATOM 1023 C C . SER A 1 129 ? -26.258 -27.411 14.226 1.00 37.72 129 SER A C 1
ATOM 1025 O O . SER A 1 129 ? -26.729 -26.750 15.149 1.00 37.72 129 SER A O 1
ATOM 1027 N N . ARG A 1 130 ? -26.918 -27.575 13.072 1.00 43.81 130 ARG A N 1
ATOM 1028 C CA . ARG A 1 130 ? -28.339 -27.229 12.864 1.00 43.81 130 ARG A CA 1
ATOM 1029 C C . ARG A 1 130 ? -29.252 -28.221 13.601 1.00 43.81 130 ARG A C 1
ATOM 1031 O O . ARG A 1 130 ? -29.065 -29.420 13.408 1.00 43.81 130 ARG A O 1
ATOM 1038 N N . PRO A 1 131 ? -30.331 -27.787 14.274 1.00 37.72 131 PRO A N 1
ATOM 1039 C CA . PRO A 1 131 ? -31.496 -28.635 14.469 1.00 37.72 131 PRO A CA 1
ATOM 1040 C C . PRO A 1 131 ? -32.542 -28.353 13.382 1.00 37.72 131 PRO A C 1
ATOM 1042 O O . PRO A 1 131 ? -32.914 -27.212 13.115 1.00 37.72 131 PRO A O 1
ATOM 1045 N N . SER A 1 132 ? -33.005 -29.426 12.743 1.00 32.91 132 SER A N 1
ATOM 1046 C CA . SER A 1 132 ? -34.129 -29.433 11.806 1.00 32.91 132 SER A CA 1
ATOM 1047 C C . SER A 1 132 ? -35.382 -29.919 12.533 1.00 32.91 132 SER A C 1
ATOM 1049 O O . SER A 1 132 ? -35.323 -30.968 13.167 1.00 32.91 132 SER A O 1
ATOM 1051 N N . SER A 1 133 ? -36.503 -29.201 12.423 1.00 37.47 133 SER A N 1
ATOM 1052 C CA . SER A 1 133 ? -37.833 -29.729 12.042 1.00 37.47 133 SER A CA 1
ATOM 1053 C C . SER A 1 133 ? -38.955 -28.751 12.422 1.00 37.47 133 SER A C 1
ATOM 1055 O O . SER A 1 133 ? -39.181 -28.431 13.585 1.00 37.47 133 SER A O 1
ATOM 1057 N N . LEU A 1 134 ? -39.658 -28.272 11.394 1.00 35.06 134 LEU A N 1
ATOM 1058 C CA . LEU A 1 134 ? -40.938 -27.577 11.491 1.00 35.06 134 LEU A CA 1
ATOM 1059 C C . LEU A 1 134 ? -42.043 -28.637 11.522 1.00 35.06 134 LEU A C 1
ATOM 1061 O O . LEU A 1 134 ? -42.122 -29.469 10.618 1.00 35.06 134 LEU A O 1
ATOM 1065 N N . VAL A 1 135 ? -42.895 -28.596 12.544 1.00 35.50 135 VAL A N 1
ATOM 1066 C CA . VAL A 1 135 ? -44.112 -29.411 12.625 1.00 35.50 135 VAL A CA 1
ATOM 1067 C C . VAL A 1 135 ? -45.269 -28.574 12.083 1.00 35.50 135 VAL A C 1
ATOM 1069 O O . VAL A 1 135 ? -45.614 -27.537 12.646 1.00 35.50 135 VAL A O 1
ATOM 1072 N N . PHE A 1 136 ? -45.853 -29.010 10.968 1.00 37.06 136 PHE A N 1
ATOM 1073 C CA . PHE A 1 136 ? -47.093 -28.455 10.429 1.00 37.06 136 PHE A CA 1
ATOM 1074 C C . PHE A 1 136 ? -48.285 -28.975 11.236 1.00 37.06 136 PHE A C 1
ATOM 1076 O O . PHE A 1 136 ? -48.385 -30.169 11.515 1.00 37.06 136 PHE A O 1
ATOM 1083 N N . SER A 1 137 ? -49.231 -28.102 11.571 1.00 37.53 137 SER A N 1
ATOM 1084 C CA . SER A 1 137 ? -50.566 -28.516 12.005 1.00 37.53 137 SER A CA 1
ATOM 1085 C C . SER A 1 137 ? -51.625 -27.619 11.377 1.00 37.53 137 SER A C 1
ATOM 1087 O O . SER A 1 137 ? -51.781 -26.451 11.719 1.00 37.53 137 SER A O 1
ATOM 1089 N N . THR A 1 138 ? -52.336 -28.208 10.421 1.00 40.56 138 THR A N 1
ATOM 1090 C CA . THR A 1 138 ? -53.635 -27.799 9.883 1.00 40.56 138 THR A CA 1
ATOM 1091 C C . THR A 1 138 ? -54.759 -28.318 10.773 1.00 40.56 138 THR A C 1
ATOM 1093 O O . THR A 1 138 ? -54.802 -29.516 11.041 1.00 40.56 138 THR A O 1
ATOM 1096 N N . SER A 1 139 ? -55.686 -27.439 11.157 1.00 36.34 139 SER A N 1
ATOM 1097 C CA . SER A 1 139 ? -57.131 -27.652 11.412 1.00 36.34 139 SER A CA 1
ATOM 1098 C C . SER A 1 139 ? -57.652 -26.313 11.963 1.00 36.34 139 SER A C 1
ATOM 1100 O O . SER A 1 139 ? -57.083 -25.791 12.907 1.00 36.34 139 SER A O 1
ATOM 1102 N N . GLY A 1 140 ? -58.616 -25.600 11.384 1.00 38.09 140 GLY A N 1
ATOM 1103 C CA . GLY A 1 140 ? -59.873 -26.062 10.814 1.00 38.09 140 GLY A CA 1
ATOM 1104 C C . GLY A 1 140 ? -60.984 -25.807 11.834 1.00 38.09 140 GLY A C 1
ATOM 1105 O O . GLY A 1 140 ? -61.335 -26.721 12.566 1.00 38.09 140 GLY A O 1
ATOM 1106 N N . SER A 1 141 ? -61.507 -24.576 11.921 1.00 37.69 141 SER A N 1
ATOM 1107 C CA . SER A 1 141 ? -62.816 -24.277 12.528 1.00 37.69 141 SER A CA 1
ATOM 1108 C C . SER A 1 141 ? -63.308 -22.882 12.143 1.00 37.69 141 SER A C 1
ATOM 1110 O O . SER A 1 141 ? -62.570 -21.901 12.193 1.00 37.69 141 SER A O 1
ATOM 1112 N N . ALA A 1 142 ? -64.575 -22.841 11.741 1.00 42.22 142 ALA A N 1
ATOM 1113 C CA . ALA A 1 142 ? -65.329 -21.677 11.317 1.00 42.22 142 ALA A CA 1
ATOM 1114 C C . ALA A 1 142 ? -66.330 -21.274 12.411 1.00 42.22 142 ALA A C 1
ATOM 1116 O O . ALA A 1 142 ? -67.104 -22.118 12.851 1.00 42.22 142 ALA A O 1
ATOM 1117 N N . SER A 1 143 ? -66.369 -19.988 12.780 1.00 35.12 143 SER A N 1
ATOM 1118 C CA . SER A 1 143 ? -67.567 -19.323 13.321 1.00 35.12 143 SER A CA 1
ATOM 1119 C C . SER A 1 143 ? -67.428 -17.785 13.306 1.00 35.12 143 SER A C 1
ATOM 1121 O O . SER A 1 143 ? -66.608 -17.219 14.021 1.00 35.12 143 SER A O 1
ATOM 1123 N N . SER A 1 144 ? -68.226 -17.152 12.439 1.00 34.84 144 SER A N 1
ATOM 1124 C CA . SER A 1 144 ? -68.876 -15.817 12.483 1.00 34.84 144 SER A CA 1
ATOM 1125 C C . SER A 1 144 ? -68.381 -14.658 13.396 1.00 34.84 144 SER A C 1
ATOM 1127 O O . SER A 1 144 ? -68.520 -14.749 14.608 1.00 34.84 144 SER A O 1
ATOM 1129 N N . SER A 1 145 ? -67.968 -13.550 12.733 1.00 35.28 145 SER A N 1
ATOM 1130 C CA . SER A 1 145 ? -68.242 -12.071 12.848 1.00 35.28 145 SER A CA 1
ATOM 1131 C C . SER A 1 145 ? -68.590 -11.370 14.197 1.00 35.28 145 SER A C 1
ATOM 1133 O O . SER A 1 145 ? -69.109 -12.051 15.070 1.00 35.28 145 SER A O 1
ATOM 1135 N N . PRO A 1 146 ? -68.483 -10.007 14.370 1.00 46.00 146 PRO A N 1
ATOM 1136 C CA . PRO A 1 146 ? -68.240 -8.915 13.390 1.00 46.00 146 PRO A CA 1
ATOM 1137 C C . PRO A 1 146 ? -67.276 -7.745 13.801 1.00 46.00 146 PRO A C 1
ATOM 1139 O O . PRO A 1 146 ? -67.023 -7.486 14.967 1.00 46.00 146 PRO A O 1
ATOM 1142 N N . ARG A 1 147 ? -66.845 -6.965 12.788 1.00 44.47 147 ARG A N 1
ATOM 1143 C CA . ARG A 1 147 ? -66.387 -5.544 12.784 1.00 44.47 147 ARG A CA 1
ATOM 1144 C C . ARG A 1 147 ? -65.396 -5.046 13.863 1.00 44.47 147 ARG A C 1
ATOM 1146 O O . ARG A 1 147 ? -65.803 -4.635 14.940 1.00 44.47 147 ARG A O 1
ATOM 1153 N N . SER A 1 148 ? -64.147 -4.807 13.451 1.00 33.03 148 SER A N 1
ATOM 1154 C CA . SER A 1 148 ? -63.416 -3.578 13.805 1.00 33.03 148 SER A CA 1
ATOM 1155 C C . SER A 1 148 ? -62.273 -3.333 12.816 1.00 33.03 148 SER A C 1
ATOM 1157 O O . SER A 1 148 ? -61.597 -4.260 12.379 1.00 33.03 148 SER A O 1
ATOM 1159 N N . SER A 1 149 ? -62.126 -2.079 12.411 1.00 44.66 149 SER A N 1
ATOM 1160 C CA . SER A 1 149 ? -61.139 -1.535 11.482 1.00 44.66 149 SER A CA 1
ATOM 1161 C C . SER A 1 149 ? -59.699 -1.852 11.891 1.00 44.66 149 SER A C 1
ATOM 1163 O O . SER A 1 149 ? -59.223 -1.336 12.900 1.00 44.66 149 SER A O 1
ATOM 1165 N N . PHE A 1 150 ? -58.980 -2.608 11.062 1.00 34.28 150 PHE A N 1
ATOM 1166 C CA . PHE A 1 150 ? -57.525 -2.693 11.137 1.00 34.28 150 PHE A CA 1
ATOM 1167 C C . PHE A 1 150 ? -56.918 -1.907 9.980 1.00 34.28 150 PHE A C 1
ATOM 1169 O O . PHE A 1 150 ? -56.940 -2.328 8.825 1.00 34.28 150 PHE A O 1
ATOM 1176 N N . VAL A 1 151 ? -56.384 -0.736 10.320 1.00 41.00 151 VAL A N 1
ATOM 1177 C CA . VAL A 1 151 ? -55.312 -0.093 9.564 1.00 41.00 151 VAL A CA 1
ATOM 1178 C C . VAL A 1 151 ? -54.169 -1.103 9.524 1.00 41.00 151 VAL A C 1
ATOM 1180 O O . VAL A 1 151 ? -53.660 -1.483 10.576 1.00 41.00 151 VAL A O 1
ATOM 1183 N N . MET A 1 152 ? -53.800 -1.584 8.335 1.00 36.41 152 MET A N 1
ATOM 1184 C CA . MET A 1 152 ? -52.549 -2.323 8.180 1.00 36.41 152 MET A CA 1
ATOM 1185 C C . MET A 1 152 ? -51.416 -1.374 8.581 1.00 36.41 152 MET A C 1
ATOM 1187 O O . MET A 1 152 ? -51.275 -0.323 7.948 1.00 36.41 152 MET A O 1
ATOM 1191 N N . PRO A 1 153 ? -50.595 -1.697 9.594 1.00 35.91 153 PRO A N 1
ATOM 1192 C CA . PRO A 1 153 ? -49.312 -1.040 9.721 1.00 35.91 153 PRO A CA 1
ATOM 1193 C C . PRO A 1 153 ? -48.546 -1.394 8.451 1.00 35.91 153 PRO A C 1
ATOM 1195 O O . PRO A 1 153 ? -48.377 -2.575 8.137 1.00 35.91 153 PRO A O 1
ATOM 1198 N N . SER A 1 154 ? -48.128 -0.377 7.699 1.00 35.41 154 SER A N 1
ATOM 1199 C CA . SER A 1 154 ? -47.103 -0.548 6.677 1.00 35.41 154 SER A CA 1
ATOM 1200 C C . SER A 1 154 ? -45.971 -1.338 7.320 1.00 35.41 154 SER A C 1
ATOM 1202 O O . SER A 1 154 ? -45.404 -0.897 8.321 1.00 35.41 154 SER A O 1
ATOM 1204 N N . TYR A 1 155 ? -45.692 -2.530 6.800 1.00 40.19 155 TYR A N 1
ATOM 1205 C CA . TYR A 1 155 ? -44.520 -3.295 7.186 1.00 40.19 155 TYR A CA 1
ATOM 1206 C C . TYR A 1 155 ? -43.304 -2.468 6.763 1.00 40.19 155 TYR A C 1
ATOM 1208 O O . TYR A 1 155 ? -42.875 -2.512 5.612 1.00 40.19 155 TYR A O 1
ATOM 1216 N N . VAL A 1 156 ? -42.798 -1.636 7.674 1.00 48.34 156 VAL A N 1
ATOM 1217 C CA . VAL A 1 156 ? -41.470 -1.047 7.548 1.00 48.34 156 VAL A CA 1
ATOM 1218 C C . VAL A 1 156 ? -40.528 -2.208 7.812 1.00 48.34 156 VAL A C 1
ATOM 1220 O O . VAL A 1 156 ? -40.361 -2.642 8.952 1.00 48.34 156 VAL A O 1
ATOM 1223 N N . ALA A 1 157 ? -40.010 -2.794 6.733 1.00 35.53 157 ALA A N 1
ATOM 1224 C CA . ALA A 1 157 ? -38.953 -3.783 6.830 1.00 35.53 157 ALA A CA 1
ATOM 1225 C C . ALA A 1 157 ? -37.835 -3.198 7.715 1.00 35.53 157 ALA A C 1
ATOM 1227 O O . ALA A 1 157 ? -37.468 -2.038 7.513 1.00 35.53 157 ALA A O 1
ATOM 1228 N N . PRO A 1 158 ? -37.317 -3.945 8.704 1.00 41.94 158 PRO A N 1
ATOM 1229 C CA . PRO A 1 158 ? -36.292 -3.423 9.593 1.00 41.94 158 PRO A CA 1
ATOM 1230 C C . PRO A 1 158 ? -35.071 -2.970 8.781 1.00 41.94 158 PRO A C 1
ATOM 1232 O O . PRO A 1 158 ? -34.589 -3.691 7.907 1.00 41.94 158 PRO A O 1
ATOM 1235 N N . GLU A 1 159 ? -34.630 -1.750 9.079 1.00 39.88 159 GLU A N 1
ATOM 1236 C CA . GLU A 1 159 ? -33.489 -0.992 8.554 1.00 39.88 159 GLU A CA 1
ATOM 1237 C C . GLU A 1 159 ? -32.229 -1.854 8.311 1.00 39.88 159 GLU A C 1
ATOM 1239 O O . GLU A 1 159 ? -31.298 -1.907 9.110 1.00 39.88 159 GLU A O 1
ATOM 1244 N N . THR A 1 160 ? -32.145 -2.524 7.160 1.00 48.72 160 THR A N 1
ATOM 1245 C CA . THR A 1 160 ? -30.894 -3.161 6.686 1.00 48.72 160 THR A CA 1
ATOM 1246 C C . THR A 1 160 ? -29.795 -2.140 6.328 1.00 48.72 160 THR A C 1
ATOM 1248 O O . THR A 1 160 ? -28.652 -2.514 6.050 1.00 48.72 160 THR A O 1
ATOM 1251 N N . SER A 1 161 ? -30.137 -0.850 6.343 1.00 54.66 161 SER A N 1
ATOM 1252 C CA . SER A 1 161 ? -29.291 0.336 6.165 1.00 54.66 161 SER A CA 1
ATOM 1253 C C . SER A 1 161 ? -28.330 0.564 7.332 1.00 54.66 161 SER A C 1
ATOM 1255 O O . SER A 1 161 ? -27.158 0.859 7.097 1.00 54.66 161 SER A O 1
ATOM 1257 N N . GLU A 1 162 ? -28.802 0.378 8.565 1.00 70.56 162 GLU A N 1
ATOM 1258 C CA . GLU A 1 162 ? -28.108 0.769 9.797 1.00 70.56 162 GLU A CA 1
ATOM 1259 C C . GLU A 1 162 ? -26.712 0.138 10.009 1.00 70.56 162 GLU A C 1
ATOM 1261 O O . GLU A 1 162 ? -25.785 0.858 10.391 1.00 70.56 162 GLU A O 1
ATOM 1266 N N . PRO A 1 163 ? -26.480 -1.169 9.746 1.00 75.94 163 PRO A N 1
ATOM 1267 C CA . PRO A 1 163 ? -25.150 -1.746 9.940 1.00 75.94 163 PRO A CA 1
ATOM 1268 C C . PRO A 1 163 ? -24.141 -1.219 8.914 1.00 75.94 163 PRO A C 1
ATOM 1270 O O . PRO A 1 163 ? -22.994 -0.962 9.260 1.00 75.94 163 PRO A O 1
ATOM 1273 N N . ARG A 1 164 ? -24.559 -1.003 7.659 1.00 79.69 164 ARG A N 1
ATOM 1274 C CA . ARG A 1 164 ? -23.652 -0.555 6.586 1.00 79.69 164 ARG A CA 1
ATOM 1275 C C . ARG A 1 164 ? -23.280 0.915 6.734 1.00 79.69 164 ARG A C 1
ATOM 1277 O O . ARG A 1 164 ? -22.149 1.280 6.426 1.00 79.69 164 ARG A O 1
ATOM 1284 N N . THR A 1 165 ? -24.204 1.753 7.205 1.00 84.62 165 THR A N 1
ATOM 1285 C CA . THR A 1 165 ? -23.889 3.144 7.547 1.00 84.62 165 THR A CA 1
ATOM 1286 C C . THR A 1 165 ? -22.912 3.192 8.714 1.00 84.62 165 THR A C 1
ATOM 1288 O O . THR A 1 165 ? -21.898 3.868 8.607 1.00 84.62 165 THR A O 1
ATOM 1291 N N . ARG A 1 166 ? -23.124 2.373 9.755 1.00 87.31 166 ARG A N 1
ATOM 1292 C CA . ARG A 1 166 ? -22.220 2.297 10.909 1.00 87.31 166 ARG A CA 1
ATOM 1293 C C . ARG A 1 166 ? -20.798 1.882 10.527 1.00 87.31 166 ARG A C 1
ATOM 1295 O O . ARG A 1 166 ? -19.860 2.542 10.954 1.00 87.31 166 ARG A O 1
ATOM 1302 N N . THR A 1 167 ? -20.626 0.846 9.700 1.00 90.44 167 THR A N 1
ATOM 1303 C CA . THR A 1 167 ? -19.299 0.427 9.206 1.00 90.44 167 THR A CA 1
ATOM 1304 C C . THR A 1 167 ? -18.587 1.564 8.471 1.00 90.44 167 THR A C 1
ATOM 1306 O O . THR A 1 167 ? -17.411 1.821 8.720 1.00 90.44 167 THR A O 1
ATOM 1309 N N . ARG A 1 168 ? -19.308 2.286 7.600 1.00 89.75 168 ARG A N 1
ATOM 1310 C CA . ARG A 1 168 ? -18.759 3.438 6.873 1.00 89.75 168 ARG A CA 1
ATOM 1311 C C . ARG A 1 168 ? -18.370 4.570 7.823 1.00 89.75 168 ARG A C 1
ATOM 1313 O O . ARG A 1 168 ? -17.319 5.180 7.647 1.00 89.75 168 ARG A O 1
ATOM 1320 N N . ASP A 1 169 ? -19.199 4.837 8.825 1.00 91.94 169 ASP A N 1
ATOM 1321 C CA . ASP A 1 169 ? -18.947 5.889 9.803 1.00 91.94 169 ASP A CA 1
ATOM 1322 C C . ASP A 1 169 ? -17.703 5.554 10.639 1.00 91.94 169 ASP A C 1
ATOM 1324 O O . ASP A 1 169 ? -16.823 6.405 10.764 1.00 91.94 169 ASP A O 1
ATOM 1328 N N . VAL A 1 170 ? -17.556 4.304 11.106 1.00 93.62 170 VAL A N 1
ATOM 1329 C CA . VAL A 1 170 ? -16.335 3.826 11.784 1.00 93.62 170 VAL A CA 1
ATOM 1330 C C . VAL A 1 170 ? -15.119 4.095 10.912 1.00 93.62 170 VAL A C 1
ATOM 1332 O O . VAL A 1 170 ? -14.243 4.851 11.330 1.00 93.62 170 VAL A O 1
ATOM 1335 N N . TYR A 1 171 ? -15.107 3.571 9.685 1.00 94.12 171 TYR A N 1
ATOM 1336 C CA . TYR A 1 171 ? -13.995 3.756 8.754 1.00 94.12 171 TYR A CA 1
ATOM 1337 C C . TYR A 1 171 ? -13.648 5.238 8.565 1.00 94.12 171 TYR A C 1
ATOM 1339 O O . TYR A 1 171 ? -12.495 5.636 8.726 1.00 94.12 171 TYR A O 1
ATOM 1347 N N . SER A 1 172 ? -14.654 6.083 8.318 1.00 93.50 172 SER A N 1
ATOM 1348 C CA . SER A 1 172 ? -14.452 7.523 8.128 1.00 93.50 172 SER A CA 1
ATOM 1349 C C . SER A 1 172 ? -13.815 8.198 9.346 1.00 93.50 172 SER A C 1
ATOM 1351 O O . SER A 1 172 ? -12.936 9.046 9.193 1.00 93.50 172 SER A O 1
ATOM 1353 N N . THR A 1 173 ? -14.195 7.789 10.561 1.00 94.88 173 THR A N 1
ATOM 1354 C CA . THR A 1 173 ? -13.616 8.342 11.789 1.00 94.88 173 THR A CA 1
ATOM 1355 C C . THR A 1 173 ? -12.202 7.841 12.060 1.00 94.88 173 THR A C 1
ATOM 1357 O O . THR A 1 173 ? -11.382 8.619 12.541 1.00 94.88 173 THR A O 1
ATOM 1360 N N . LEU A 1 174 ? -11.882 6.591 11.708 1.00 95.25 174 LEU A N 1
ATOM 1361 C CA . LEU A 1 174 ? -10.517 6.064 11.802 1.00 95.25 174 LEU A CA 1
ATOM 1362 C C . LEU A 1 174 ? -9.584 6.782 10.822 1.00 95.25 174 LEU A C 1
ATOM 1364 O O . LEU A 1 174 ? -8.485 7.186 11.198 1.00 95.25 174 LEU A O 1
ATOM 1368 N N . VAL A 1 175 ? -10.049 7.027 9.594 1.00 93.69 175 VAL A N 1
ATOM 1369 C CA . VAL A 1 175 ? -9.317 7.831 8.604 1.00 93.69 175 VAL A CA 1
ATOM 1370 C C . VAL A 1 175 ? -9.107 9.259 9.110 1.00 93.69 175 VAL A C 1
ATOM 1372 O O . VAL A 1 175 ? -7.987 9.764 9.054 1.00 93.69 175 VAL A O 1
ATOM 1375 N N . ALA A 1 176 ? -10.142 9.902 9.658 1.00 93.06 176 ALA A N 1
ATOM 1376 C CA . ALA A 1 176 ? -10.018 11.244 10.226 1.00 93.06 176 ALA A CA 1
ATOM 1377 C C . ALA A 1 176 ? -9.011 11.289 11.390 1.00 93.06 176 ALA A C 1
ATOM 1379 O O . ALA A 1 176 ? -8.214 12.223 11.485 1.00 93.06 176 ALA A O 1
ATOM 1380 N N . LEU A 1 177 ? -8.995 10.260 12.244 1.00 93.69 177 LEU A N 1
AT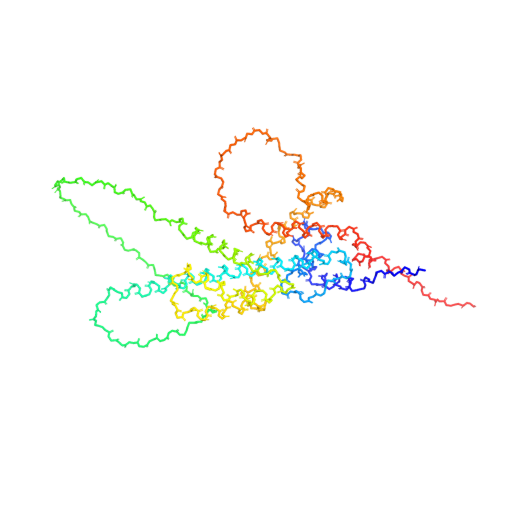OM 1381 C CA . LEU A 1 177 ? -8.043 10.149 13.346 1.00 93.69 177 LEU A CA 1
ATOM 1382 C C . LEU A 1 177 ? -6.606 10.006 12.831 1.00 93.69 177 LEU A C 1
ATOM 1384 O O . LEU A 1 177 ? -5.719 10.728 13.286 1.00 93.69 177 LEU A O 1
ATOM 1388 N N . LEU A 1 178 ? -6.385 9.148 11.832 1.00 92.06 178 LEU A N 1
ATOM 1389 C CA . LEU A 1 178 ? -5.083 8.989 11.183 1.00 92.06 178 LEU A CA 1
ATOM 1390 C C . LEU A 1 178 ? -4.595 10.296 10.537 1.00 92.06 178 LEU A C 1
ATOM 1392 O O . LEU A 1 178 ? -3.417 10.633 10.641 1.00 92.06 178 LEU A O 1
ATOM 1396 N N . GLN A 1 179 ? -5.495 11.052 9.906 1.00 90.12 179 GLN A N 1
ATOM 1397 C CA . GLN A 1 179 ? -5.187 12.345 9.285 1.00 90.12 179 GLN A CA 1
ATOM 1398 C C . GLN A 1 179 ? -4.928 13.457 10.308 1.00 90.12 179 GLN A C 1
ATOM 1400 O O . GLN A 1 179 ? -4.199 14.400 10.009 1.00 90.12 179 GLN A O 1
ATOM 1405 N N . SER A 1 180 ? -5.504 13.356 11.509 1.00 89.38 180 SER A N 1
ATOM 1406 C CA . SER A 1 180 ? -5.256 14.305 12.602 1.00 89.38 180 SER A CA 1
ATOM 1407 C C . SER A 1 180 ? -3.900 14.104 13.287 1.00 89.38 180 SER A C 1
ATOM 1409 O O . SER A 1 180 ? -3.430 14.990 14.001 1.00 89.38 180 SER A O 1
ATOM 1411 N N . ALA A 1 181 ? -3.268 12.948 13.072 1.00 86.31 181 ALA A N 1
ATOM 1412 C CA . ALA A 1 181 ? -1.980 12.622 13.653 1.00 86.31 181 ALA A CA 1
ATOM 1413 C C . ALA A 1 181 ? -0.863 13.481 13.053 1.00 86.31 181 ALA A C 1
ATOM 1415 O O . ALA A 1 181 ? -0.813 13.711 11.842 1.00 86.31 181 ALA A O 1
ATOM 1416 N N . THR A 1 182 ? 0.087 13.900 13.890 1.00 79.94 182 THR A N 1
ATOM 1417 C CA . THR A 1 182 ? 1.265 14.639 13.430 1.00 79.94 182 THR A CA 1
ATOM 1418 C C . THR A 1 182 ? 2.008 13.818 12.369 1.00 79.94 182 THR A C 1
ATOM 1420 O O . THR A 1 182 ? 2.338 12.656 12.625 1.00 79.94 182 THR A O 1
ATOM 1423 N N . PRO A 1 183 ? 2.309 14.381 11.185 1.00 74.69 183 PRO A N 1
ATOM 1424 C CA . PRO A 1 183 ? 3.145 13.705 10.205 1.00 74.69 183 PRO A CA 1
ATOM 1425 C C . PRO A 1 183 ? 4.530 13.457 10.808 1.00 74.69 183 PRO A C 1
ATOM 1427 O O . PRO A 1 183 ? 5.270 14.400 11.091 1.00 74.69 183 PRO A O 1
ATOM 1430 N N . THR A 1 184 ? 4.885 12.192 11.027 1.00 75.81 184 THR A N 1
ATOM 1431 C CA . THR A 1 184 ? 6.214 11.810 11.513 1.00 75.81 184 THR A CA 1
ATOM 1432 C C . THR A 1 184 ? 6.975 11.088 10.408 1.00 75.81 184 THR A C 1
ATOM 1434 O O . THR A 1 184 ? 6.393 10.429 9.548 1.00 75.81 184 THR A O 1
ATOM 1437 N N . SER A 1 185 ? 8.304 11.167 10.445 1.00 73.56 185 SER A N 1
ATOM 1438 C CA . SER A 1 185 ? 9.167 10.373 9.562 1.00 73.56 185 SER A CA 1
ATOM 1439 C C . SER A 1 185 ? 9.204 8.885 9.935 1.00 73.56 185 SER A C 1
ATOM 1441 O O . SER A 1 185 ? 9.867 8.102 9.258 1.00 73.56 185 SER A O 1
ATOM 1443 N N . ARG A 1 186 ? 8.520 8.483 11.017 1.00 85.12 186 ARG A N 1
ATOM 1444 C CA . ARG A 1 186 ? 8.499 7.118 11.553 1.00 85.12 186 ARG A CA 1
ATOM 1445 C C . ARG A 1 186 ? 7.058 6.600 11.590 1.00 85.12 186 ARG A C 1
ATOM 1447 O O . ARG A 1 186 ? 6.414 6.689 12.637 1.00 85.12 186 ARG A O 1
ATOM 1454 N N . PRO A 1 187 ? 6.562 6.020 10.482 1.00 86.00 187 PRO A N 1
ATOM 1455 C CA . PRO A 1 187 ? 5.178 5.562 10.371 1.00 86.00 187 PRO A CA 1
ATOM 1456 C C . PRO A 1 187 ? 4.753 4.597 11.490 1.00 86.00 187 PRO A C 1
ATOM 1458 O O . PRO A 1 187 ? 3.671 4.751 12.047 1.00 86.00 187 PRO A O 1
ATOM 1461 N N . TYR A 1 188 ? 5.633 3.674 11.895 1.00 88.50 188 TYR A N 1
ATOM 1462 C CA . TYR A 1 188 ? 5.373 2.743 13.001 1.00 88.50 188 TYR A CA 1
ATOM 1463 C C . TYR A 1 188 ? 5.192 3.438 14.356 1.00 88.50 188 TYR A C 1
ATOM 1465 O O . TYR A 1 188 ? 4.276 3.102 15.096 1.00 88.50 188 TYR A O 1
ATOM 1473 N N . ALA A 1 189 ? 6.020 4.441 14.669 1.00 90.38 189 ALA A N 1
ATOM 1474 C CA . ALA A 1 189 ? 5.893 5.188 15.923 1.00 90.38 189 ALA A CA 1
ATOM 1475 C C . ALA A 1 189 ? 4.566 5.960 15.977 1.00 90.38 189 ALA A C 1
ATOM 1477 O O . ALA A 1 189 ? 3.909 6.000 17.011 1.00 90.38 189 ALA A O 1
ATOM 1478 N N . ARG A 1 190 ? 4.125 6.503 14.834 1.00 91.81 190 ARG A N 1
ATOM 1479 C CA . ARG A 1 190 ? 2.812 7.151 14.722 1.00 91.81 190 ARG A CA 1
ATOM 1480 C C . ARG A 1 190 ? 1.672 6.169 15.010 1.00 91.81 190 ARG A C 1
ATOM 1482 O O . ARG A 1 190 ? 0.759 6.507 15.752 1.00 91.81 190 ARG A O 1
ATOM 1489 N N . TRP A 1 191 ? 1.719 4.959 14.451 1.00 93.62 191 TRP A N 1
ATOM 1490 C CA . TRP A 1 191 ? 0.700 3.936 14.722 1.00 93.62 191 TRP A CA 1
ATOM 1491 C C . TRP A 1 191 ? 0.703 3.458 16.175 1.00 93.62 191 TRP A C 1
ATOM 1493 O O . TRP A 1 191 ? -0.369 3.230 16.728 1.00 93.62 191 TRP A O 1
ATOM 1503 N N . GLN A 1 192 ? 1.872 3.393 16.813 1.00 93.19 192 GLN A N 1
ATOM 1504 C CA . GLN A 1 192 ? 1.989 3.080 18.236 1.00 93.19 192 GLN A CA 1
ATOM 1505 C C . GLN A 1 192 ? 1.278 4.121 19.118 1.00 93.19 192 GLN A C 1
ATOM 1507 O O . GLN A 1 192 ? 0.585 3.755 20.064 1.00 93.19 192 GLN A O 1
ATOM 1512 N N . GLU A 1 193 ? 1.403 5.410 18.794 1.00 92.94 193 GLU A N 1
ATOM 1513 C CA . GLU A 1 193 ? 0.713 6.494 19.510 1.00 92.94 193 GLU A CA 1
ATOM 1514 C C . GLU A 1 193 ? -0.801 6.515 19.235 1.00 92.94 193 GLU A C 1
ATOM 1516 O O . GLU A 1 193 ? -1.592 6.850 20.117 1.00 92.94 193 GLU A O 1
ATOM 1521 N N . LEU A 1 194 ? -1.218 6.148 18.019 1.00 94.25 194 LEU A N 1
ATOM 1522 C CA . LEU A 1 194 ? -2.625 6.155 17.612 1.00 94.25 194 LEU A CA 1
ATOM 1523 C C . LEU A 1 194 ? -3.413 4.927 18.071 1.00 94.25 194 LEU A C 1
ATOM 1525 O O . LEU A 1 194 ? -4.633 5.028 18.203 1.00 94.25 194 LEU A O 1
ATOM 1529 N N . ALA A 1 195 ? -2.762 3.783 18.296 1.00 95.00 195 ALA A N 1
ATOM 1530 C CA . ALA A 1 195 ? -3.438 2.515 18.571 1.00 95.00 195 ALA A CA 1
ATOM 1531 C C . ALA A 1 195 ? -4.464 2.590 19.727 1.00 95.00 195 ALA A C 1
ATOM 1533 O O . ALA A 1 195 ? -5.600 2.158 19.508 1.00 95.00 195 ALA A O 1
ATOM 1534 N N . PRO A 1 196 ? -4.172 3.215 20.888 1.00 94.94 196 PRO A N 1
ATOM 1535 C CA . PRO A 1 196 ? -5.165 3.420 21.951 1.00 94.94 196 PRO A CA 1
ATOM 1536 C C . PRO A 1 196 ? -6.416 4.177 21.489 1.00 94.94 196 PRO A C 1
ATOM 1538 O O . PRO A 1 196 ? -7.554 3.796 21.772 1.00 94.94 196 PRO A O 1
ATOM 1541 N N . ALA A 1 197 ? -6.220 5.254 20.726 1.00 94.94 197 ALA A N 1
ATOM 1542 C CA . ALA A 1 197 ? -7.310 6.088 20.238 1.00 94.94 197 ALA A CA 1
ATOM 1543 C C . ALA A 1 197 ? -8.136 5.368 19.156 1.00 94.94 197 ALA A C 1
ATOM 1545 O O . ALA A 1 197 ? -9.364 5.473 19.158 1.00 94.94 197 ALA A O 1
ATOM 1546 N N . MET A 1 198 ? -7.485 4.582 18.289 1.00 96.00 198 MET A N 1
ATOM 1547 C CA . MET A 1 198 ? -8.149 3.697 17.324 1.00 96.00 198 MET A CA 1
ATOM 1548 C C . MET A 1 198 ? -9.007 2.649 18.044 1.00 96.00 198 MET A C 1
ATOM 1550 O O . MET A 1 198 ? -10.172 2.465 17.690 1.00 96.00 198 MET A O 1
ATOM 1554 N N . ALA A 1 199 ? -8.472 2.016 19.096 1.00 96.12 199 ALA A N 1
ATOM 1555 C CA . ALA A 1 199 ? -9.186 1.008 19.877 1.00 96.12 199 ALA A CA 1
ATOM 1556 C C . ALA A 1 199 ? -10.453 1.577 20.518 1.00 96.12 199 ALA A C 1
ATOM 1558 O O . ALA A 1 199 ? -11.539 1.017 20.360 1.00 96.12 199 ALA A O 1
ATOM 1559 N N . LEU A 1 200 ? -10.330 2.725 21.187 1.00 95.19 200 LEU A N 1
ATOM 1560 C CA . LEU A 1 200 ? -11.462 3.423 21.794 1.00 95.19 200 LEU A CA 1
ATOM 1561 C C . LEU A 1 200 ? -12.512 3.817 20.757 1.00 95.19 200 LEU A C 1
ATOM 1563 O O . LEU A 1 200 ? -13.711 3.671 21.007 1.00 95.19 200 LEU A O 1
ATO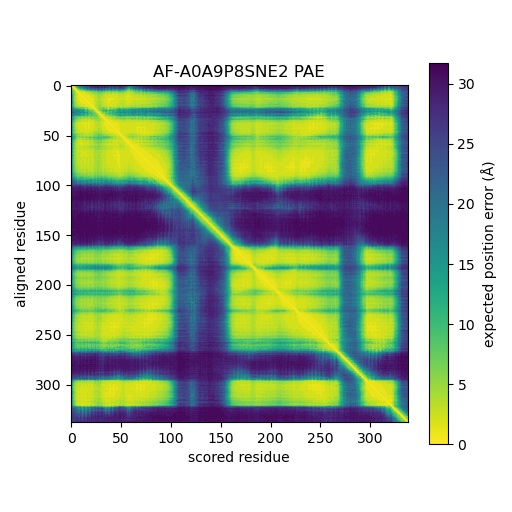M 1567 N N . GLN A 1 201 ? -12.075 4.314 19.600 1.00 94.88 201 GLN A N 1
ATOM 1568 C CA . GLN A 1 201 ? -12.983 4.716 18.539 1.00 94.88 201 GLN A CA 1
ATOM 1569 C C . GLN A 1 201 ? -13.752 3.517 17.981 1.00 94.88 201 GLN A C 1
ATOM 1571 O O . GLN A 1 201 ? -14.969 3.598 17.871 1.00 94.88 201 GLN A O 1
ATOM 1576 N N . ILE A 1 202 ? -13.092 2.386 17.721 1.00 94.69 202 ILE A N 1
ATOM 1577 C CA . ILE A 1 202 ? -13.760 1.140 17.317 1.00 94.69 202 ILE A CA 1
ATOM 1578 C C . ILE A 1 202 ? -14.759 0.693 18.388 1.00 94.69 202 ILE A C 1
ATOM 1580 O O . ILE A 1 202 ? -15.923 0.421 18.086 1.00 94.69 202 ILE A O 1
ATOM 1584 N N . PHE A 1 203 ? -14.325 0.658 19.649 1.00 93.06 203 PHE A N 1
ATOM 1585 C CA . PHE A 1 203 ? -15.122 0.145 20.757 1.00 93.06 203 PHE A CA 1
ATOM 1586 C C . PHE A 1 203 ? -16.438 0.915 20.928 1.00 93.06 203 PHE A C 1
ATOM 1588 O O . PHE A 1 203 ? -17.488 0.300 21.113 1.00 93.06 203 PHE A O 1
ATOM 1595 N N . ARG A 1 204 ? -16.413 2.247 20.768 1.00 91.75 204 ARG A N 1
ATOM 1596 C CA . ARG A 1 204 ? -17.597 3.130 20.841 1.00 91.75 204 ARG A CA 1
ATOM 1597 C C . ARG A 1 204 ? -18.706 2.782 19.849 1.00 91.75 204 ARG A C 1
ATOM 1599 O O . ARG A 1 204 ? -19.862 3.099 20.108 1.00 91.75 204 ARG A O 1
ATOM 1606 N N . TYR A 1 205 ? -18.366 2.152 18.728 1.00 90.81 205 TYR A N 1
ATOM 1607 C CA . TYR A 1 205 ? -19.327 1.753 17.697 1.00 90.81 205 TYR A CA 1
ATOM 1608 C C . TYR A 1 205 ? -19.804 0.303 17.859 1.00 90.81 205 TYR A C 1
ATOM 1610 O O . TYR A 1 205 ? -20.536 -0.210 17.008 1.00 90.81 205 TYR A O 1
ATOM 1618 N N . THR A 1 206 ? -19.408 -0.367 18.943 1.00 89.19 206 THR A N 1
ATOM 1619 C CA . THR A 1 206 ? -19.801 -1.743 19.256 1.00 89.19 206 THR A CA 1
ATOM 1620 C C . THR A 1 206 ? -20.591 -1.812 20.562 1.00 89.19 206 THR A C 1
ATOM 1622 O O . THR A 1 206 ? -20.426 -0.987 21.452 1.00 89.19 206 THR A O 1
ATOM 1625 N N . ASN A 1 207 ? -21.426 -2.845 20.704 1.00 86.12 207 ASN A N 1
ATOM 1626 C CA . ASN A 1 207 ? -22.151 -3.147 21.948 1.00 86.12 207 ASN A CA 1
ATOM 1627 C C . ASN A 1 207 ? -21.364 -4.128 22.841 1.00 86.12 207 ASN A C 1
ATOM 1629 O O . ASN A 1 207 ? -21.940 -5.016 23.471 1.00 86.12 207 ASN A O 1
ATOM 1633 N N . ALA A 1 208 ? -20.035 -4.049 22.812 1.00 87.94 208 ALA A N 1
ATOM 1634 C CA . ALA A 1 208 ? -19.152 -4.917 23.576 1.00 87.94 208 ALA A CA 1
ATOM 1635 C C . ALA A 1 208 ? -19.145 -4.535 25.075 1.00 87.94 208 ALA A C 1
ATOM 1637 O O . ALA A 1 208 ? -19.121 -3.347 25.396 1.00 87.94 208 ALA A O 1
ATOM 1638 N N . PRO A 1 209 ? -19.141 -5.509 26.011 1.00 88.75 209 PRO A N 1
ATOM 1639 C CA . PRO A 1 209 ? -18.919 -5.239 27.433 1.00 88.75 209 PRO A CA 1
ATOM 1640 C C . PRO A 1 209 ? -17.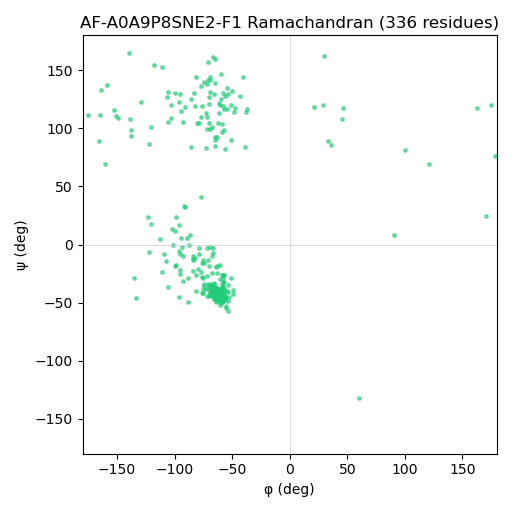625 -4.464 27.705 1.00 88.75 209 PRO A C 1
ATOM 1642 O O . PRO A 1 209 ? -16.567 -4.830 27.192 1.00 88.75 209 PRO A O 1
ATOM 1645 N N . SER A 1 210 ? -17.693 -3.433 28.556 1.00 88.69 210 SER A N 1
ATOM 1646 C CA . SER A 1 210 ? -16.565 -2.538 28.882 1.00 88.69 210 SER A CA 1
ATOM 1647 C C . SER A 1 210 ? -15.345 -3.255 29.460 1.00 88.69 210 SER A C 1
ATOM 1649 O O . SER A 1 210 ? -14.223 -2.792 29.292 1.00 88.69 210 SER A O 1
ATOM 1651 N N . GLU A 1 211 ? -15.551 -4.403 30.103 1.00 89.88 211 GLU A N 1
ATOM 1652 C CA . GLU A 1 211 ? -14.498 -5.276 30.637 1.00 89.88 211 GLU A CA 1
ATOM 1653 C C . GLU A 1 211 ? -13.530 -5.766 29.548 1.00 89.88 211 GLU A C 1
ATOM 1655 O O . GLU A 1 211 ? -12.366 -6.036 29.828 1.00 89.88 211 GLU A O 1
ATOM 1660 N N . MET A 1 212 ? -13.987 -5.841 28.292 1.00 90.88 212 MET A N 1
ATOM 1661 C CA . MET A 1 212 ? -13.171 -6.294 27.164 1.00 90.88 212 MET A CA 1
ATOM 1662 C C . MET A 1 212 ? -12.306 -5.186 26.558 1.00 90.88 212 MET A C 1
ATOM 1664 O O . MET A 1 212 ? -11.454 -5.492 25.729 1.00 90.88 212 MET A O 1
ATOM 1668 N N . LEU A 1 213 ? -12.505 -3.917 26.937 1.00 93.12 213 LEU A N 1
ATOM 1669 C CA . LEU A 1 213 ? -11.808 -2.790 26.314 1.00 93.12 213 LEU A CA 1
ATOM 1670 C C . LEU A 1 213 ? -10.287 -2.891 26.481 1.00 93.12 213 LEU A C 1
ATOM 1672 O O . LEU A 1 213 ? -9.571 -2.755 25.497 1.00 93.12 213 LEU A O 1
ATOM 1676 N N . ALA A 1 214 ? -9.803 -3.188 27.690 1.00 94.12 214 ALA A N 1
ATOM 1677 C CA . ALA A 1 214 ? -8.365 -3.282 27.954 1.00 94.12 214 ALA A CA 1
ATOM 1678 C C . ALA A 1 214 ? -7.700 -4.396 27.125 1.00 94.12 214 ALA A C 1
ATOM 1680 O O . ALA A 1 214 ? -6.679 -4.173 26.481 1.00 94.12 214 ALA A O 1
ATOM 1681 N N . ALA A 1 215 ? -8.327 -5.577 27.075 1.00 93.62 215 ALA A N 1
ATOM 1682 C CA . ALA A 1 215 ? -7.840 -6.696 26.268 1.00 93.62 215 ALA A CA 1
ATOM 1683 C C . ALA A 1 215 ? -7.910 -6.397 24.760 1.00 93.62 215 ALA A C 1
ATOM 1685 O O . ALA A 1 215 ? -7.046 -6.819 23.993 1.00 93.62 215 ALA A O 1
ATOM 1686 N N . PHE A 1 216 ? -8.940 -5.668 24.320 1.00 94.81 216 PHE A N 1
ATOM 1687 C CA . PHE A 1 216 ? -9.084 -5.253 22.929 1.00 94.81 216 PHE A CA 1
ATOM 1688 C C . PHE A 1 216 ? -8.015 -4.235 22.519 1.00 94.81 216 PHE A C 1
ATOM 1690 O O . PHE A 1 216 ? -7.447 -4.365 21.439 1.00 94.81 216 PHE A O 1
ATOM 1697 N N . GLU A 1 217 ? -7.722 -3.257 23.373 1.00 96.00 217 GLU A N 1
ATOM 1698 C CA . GLU A 1 217 ? -6.689 -2.245 23.147 1.00 96.00 217 GLU A CA 1
ATOM 1699 C C . GLU A 1 217 ? -5.296 -2.872 23.025 1.00 96.00 217 GLU A C 1
ATOM 1701 O O . GLU A 1 217 ? -4.590 -2.606 22.053 1.00 96.00 217 GLU A O 1
ATOM 1706 N N . GLU A 1 218 ? -4.937 -3.769 23.949 1.00 94.88 218 GLU A N 1
ATOM 1707 C CA . GLU A 1 218 ? -3.676 -4.516 23.897 1.00 94.88 218 GLU A CA 1
ATOM 1708 C C . GLU A 1 218 ? -3.571 -5.342 22.610 1.00 94.88 218 GLU A C 1
ATOM 1710 O O . GLU A 1 218 ? -2.569 -5.270 21.894 1.00 94.88 218 GLU A O 1
ATOM 1715 N N . LYS A 1 219 ? -4.639 -6.073 22.262 1.00 94.44 219 LYS A N 1
ATOM 1716 C CA . LYS A 1 219 ? -4.674 -6.882 21.042 1.00 94.44 219 LYS A CA 1
ATOM 1717 C C . LYS A 1 219 ? -4.579 -6.018 19.784 1.00 94.44 219 LYS A C 1
ATOM 1719 O O . LYS A 1 219 ? -3.871 -6.398 18.856 1.00 94.44 219 LYS A O 1
ATOM 1724 N N . LEU A 1 220 ? -5.272 -4.879 19.722 1.00 95.75 220 LEU A N 1
ATOM 1725 C CA . LEU A 1 220 ? -5.203 -3.983 18.565 1.00 95.75 220 LEU A CA 1
ATOM 1726 C C . LEU A 1 220 ? -3.785 -3.447 18.398 1.00 95.75 220 LEU A C 1
ATOM 1728 O O . LEU A 1 220 ? -3.254 -3.489 17.292 1.00 95.75 220 LEU A O 1
ATOM 1732 N N . MET A 1 221 ? -3.170 -2.996 19.493 1.00 95.06 221 MET A N 1
ATOM 1733 C CA . MET A 1 221 ? -1.803 -2.486 19.496 1.00 95.06 221 MET A CA 1
ATOM 1734 C C . MET A 1 221 ? -0.804 -3.528 18.985 1.00 95.06 221 MET A C 1
ATOM 1736 O O . MET A 1 221 ? 0.006 -3.194 18.121 1.00 95.06 221 MET A O 1
ATOM 1740 N N . ASP A 1 222 ? -0.888 -4.778 19.455 1.00 93.94 222 ASP A N 1
ATOM 1741 C CA . ASP A 1 222 ? -0.036 -5.865 18.957 1.00 93.94 222 ASP A CA 1
ATOM 1742 C C . ASP A 1 222 ? -0.234 -6.074 17.449 1.00 93.94 222 ASP A C 1
ATOM 1744 O O . ASP A 1 222 ? 0.732 -6.057 16.694 1.00 93.94 222 ASP A O 1
ATOM 1748 N N . ASN A 1 223 ? -1.478 -6.146 16.967 1.00 94.25 223 ASN A N 1
ATOM 1749 C CA . ASN A 1 223 ? -1.735 -6.391 15.546 1.00 94.25 223 ASN A CA 1
ATOM 1750 C C . ASN A 1 223 ? -1.248 -5.246 14.643 1.00 94.25 223 ASN A C 1
ATOM 1752 O O . ASN A 1 223 ? -0.624 -5.518 13.626 1.00 94.25 223 ASN A O 1
ATOM 1756 N N . VAL A 1 224 ? -1.473 -3.974 14.992 1.00 93.69 224 VAL A N 1
ATOM 1757 C CA . VAL A 1 224 ? -1.081 -2.843 14.118 1.00 93.69 224 VAL A CA 1
ATOM 1758 C C . VAL A 1 224 ? 0.407 -2.481 14.200 1.00 93.69 224 VAL A C 1
ATOM 1760 O O . VAL A 1 224 ? 0.930 -1.840 13.286 1.00 93.69 224 VAL A O 1
ATOM 1763 N N . CYS A 1 225 ? 1.096 -2.868 15.281 1.00 91.06 225 CYS A N 1
ATOM 1764 C CA . CYS A 1 225 ? 2.525 -2.592 15.471 1.00 91.06 225 CYS A CA 1
ATOM 1765 C C . CYS A 1 225 ? 3.426 -3.789 15.131 1.00 91.06 225 CYS A C 1
ATOM 1767 O O . CYS A 1 225 ? 4.622 -3.595 14.911 1.00 91.06 225 CYS A O 1
ATOM 1769 N N . ASN A 1 226 ? 2.882 -5.008 15.078 1.00 88.50 226 ASN A N 1
ATOM 1770 C CA . ASN A 1 226 ? 3.624 -6.231 14.794 1.00 88.50 226 ASN A CA 1
ATOM 1771 C C . ASN A 1 226 ? 3.085 -6.931 13.538 1.00 88.50 226 ASN A C 1
ATOM 1773 O O . ASN A 1 226 ? 2.109 -7.686 13.576 1.00 88.50 226 ASN A O 1
ATOM 1777 N N . ALA A 1 227 ? 3.803 -6.746 12.429 1.00 85.94 227 ALA A N 1
ATOM 1778 C CA . ALA A 1 227 ? 3.457 -7.322 11.129 1.00 85.94 227 ALA A CA 1
ATOM 1779 C C . ALA A 1 227 ? 3.548 -8.865 11.067 1.00 85.94 227 ALA A C 1
ATOM 1781 O O . ALA A 1 227 ? 3.229 -9.453 10.039 1.00 85.94 227 ALA A O 1
ATOM 1782 N N . ASN A 1 228 ? 3.982 -9.535 12.143 1.00 87.31 228 ASN A N 1
ATOM 1783 C CA . ASN A 1 228 ? 4.092 -10.997 12.205 1.00 87.31 228 ASN A CA 1
ATOM 1784 C C . ASN A 1 228 ? 2.854 -11.681 12.800 1.00 87.31 228 ASN A C 1
ATOM 1786 O O . ASN A 1 228 ? 2.829 -12.906 12.925 1.00 87.31 228 ASN A O 1
ATOM 1790 N N . THR A 1 229 ? 1.847 -10.918 13.225 1.00 92.75 229 THR A N 1
ATOM 1791 C CA . THR A 1 229 ? 0.606 -11.508 13.733 1.00 92.75 229 THR A CA 1
ATOM 1792 C C . THR A 1 229 ? -0.169 -12.170 12.589 1.00 92.75 229 THR A C 1
ATOM 1794 O O . THR A 1 229 ? -0.175 -11.693 11.455 1.00 92.75 229 THR A O 1
ATOM 1797 N N . GLN A 1 230 ? -0.840 -13.289 12.878 1.00 93.75 230 GLN A N 1
ATOM 1798 C CA . GLN A 1 230 ? -1.560 -14.062 11.856 1.00 93.75 230 GLN A CA 1
ATOM 1799 C C . GLN A 1 230 ? -2.626 -13.219 11.138 1.00 93.75 230 GLN A C 1
ATOM 1801 O O . GLN A 1 230 ? -2.723 -13.256 9.915 1.00 93.75 230 GLN A O 1
ATOM 1806 N N . LEU A 1 231 ? -3.386 -12.422 11.897 1.00 93.88 231 LEU A N 1
ATOM 1807 C CA . LEU A 1 231 ? -4.401 -11.523 11.347 1.00 93.88 231 LEU A CA 1
ATOM 1808 C C . LEU A 1 231 ? -3.782 -10.501 10.386 1.00 93.88 231 LEU A C 1
ATOM 1810 O O . LEU A 1 231 ? -4.346 -10.240 9.327 1.00 93.88 231 LEU A O 1
ATOM 1814 N N . TYR A 1 232 ? -2.623 -9.944 10.740 1.00 95.44 232 TYR A N 1
ATOM 1815 C CA . TYR A 1 232 ? -1.930 -8.975 9.903 1.00 95.44 232 TYR A CA 1
ATOM 1816 C C . TYR A 1 232 ? -1.493 -9.575 8.574 1.00 95.44 232 TYR A C 1
ATOM 1818 O O . TYR A 1 232 ? -1.760 -8.996 7.528 1.00 95.44 232 TYR A O 1
ATOM 1826 N N . LEU A 1 233 ? -0.871 -10.755 8.608 1.00 94.94 233 LEU A N 1
ATOM 1827 C CA . LEU A 1 233 ? -0.411 -11.445 7.402 1.00 94.94 233 LEU A CA 1
ATOM 1828 C C . LEU A 1 233 ? -1.577 -11.811 6.475 1.00 94.94 233 LEU A C 1
ATOM 1830 O O . LEU A 1 233 ? -1.462 -11.665 5.261 1.00 94.94 233 LEU A O 1
ATOM 1834 N N . GLU A 1 234 ? -2.715 -12.235 7.031 1.00 95.88 234 GLU A N 1
ATOM 1835 C CA . GLU A 1 234 ? -3.929 -12.507 6.249 1.00 95.88 234 GLU A CA 1
ATOM 1836 C C . GLU A 1 234 ? -4.483 -11.244 5.579 1.00 95.88 234 GLU A C 1
ATOM 1838 O O . GLU A 1 234 ? -4.857 -11.274 4.402 1.00 95.88 234 GLU A O 1
ATOM 1843 N N . VAL A 1 235 ? -4.535 -10.131 6.316 1.00 95.94 235 VAL A N 1
ATOM 1844 C CA . VAL A 1 235 ? -4.989 -8.841 5.785 1.00 95.94 235 VAL A CA 1
ATOM 1845 C C . VAL A 1 235 ? -4.023 -8.329 4.717 1.00 95.94 235 VAL A C 1
ATOM 1847 O O . VAL A 1 235 ? -4.461 -7.980 3.624 1.00 95.94 235 VAL A O 1
ATOM 1850 N N . GLU A 1 236 ? -2.717 -8.357 4.978 1.00 95.50 236 GLU A N 1
ATOM 1851 C CA . GLU A 1 236 ? -1.685 -7.940 4.027 1.00 95.50 236 GLU A CA 1
ATOM 1852 C C . GLU A 1 236 ? -1.734 -8.779 2.742 1.00 95.50 236 GLU A C 1
ATOM 1854 O O . GLU A 1 236 ? -1.678 -8.224 1.647 1.00 95.50 236 GLU A O 1
ATOM 1859 N N . GLN A 1 237 ? -1.913 -10.100 2.844 1.00 95.56 237 GLN A N 1
ATOM 1860 C CA . GLN A 1 237 ? -2.025 -10.986 1.682 1.00 95.56 237 GLN A CA 1
ATOM 1861 C C . GLN A 1 237 ? -3.292 -10.711 0.855 1.00 95.56 237 GLN A C 1
ATOM 1863 O O . GLN A 1 237 ? -3.248 -10.699 -0.382 1.00 95.56 237 GLN A O 1
ATOM 1868 N N . SER A 1 238 ? -4.427 -10.480 1.522 1.00 95.62 238 SER A N 1
ATOM 1869 C CA . SER A 1 238 ? -5.683 -10.082 0.871 1.00 95.62 238 SER A CA 1
ATOM 1870 C C . SER A 1 238 ? -5.525 -8.742 0.146 1.00 95.62 238 SER A C 1
ATOM 1872 O O . SER A 1 238 ? -5.892 -8.610 -1.026 1.00 95.62 238 SER A O 1
ATOM 1874 N N . PHE A 1 239 ? -4.915 -7.761 0.816 1.00 95.38 239 PHE A N 1
ATOM 1875 C CA . PHE A 1 239 ? -4.621 -6.451 0.251 1.00 95.38 239 PHE A CA 1
ATOM 1876 C C . PHE A 1 239 ? -3.691 -6.560 -0.963 1.00 95.38 239 PHE A C 1
ATOM 1878 O O . PHE A 1 239 ? -3.994 -6.022 -2.027 1.00 95.38 239 PHE A O 1
ATOM 1885 N N . HIS A 1 240 ? -2.596 -7.314 -0.840 1.00 95.56 240 HIS A N 1
ATOM 1886 C CA . HIS A 1 240 ? -1.632 -7.557 -1.914 1.00 95.56 240 HIS A CA 1
ATOM 1887 C C . HIS A 1 240 ? -2.286 -8.198 -3.142 1.00 95.56 240 HIS A C 1
ATOM 1889 O O . HIS A 1 240 ? -2.057 -7.745 -4.261 1.00 95.56 240 HIS A O 1
ATOM 1895 N N . SER A 1 241 ? -3.181 -9.169 -2.947 1.00 94.62 241 SER A N 1
ATOM 1896 C CA . SER A 1 241 ? -3.915 -9.812 -4.047 1.00 94.62 241 SER A CA 1
ATOM 1897 C C . SER A 1 241 ? -4.794 -8.818 -4.817 1.00 94.62 241 SER A C 1
ATOM 1899 O O . SER A 1 241 ? -4.798 -8.815 -6.051 1.00 94.62 241 SER A O 1
ATOM 1901 N N . ARG A 1 242 ? -5.512 -7.937 -4.102 1.00 94.81 242 ARG A N 1
ATOM 1902 C CA . ARG A 1 242 ? -6.322 -6.866 -4.713 1.00 94.81 242 ARG A CA 1
ATOM 1903 C C . ARG A 1 242 ? -5.448 -5.838 -5.428 1.00 94.81 242 ARG A C 1
ATOM 1905 O O . ARG A 1 242 ? -5.743 -5.462 -6.561 1.00 94.81 242 ARG A O 1
ATOM 1912 N N . LEU A 1 243 ? -4.340 -5.442 -4.803 1.00 95.19 243 LEU A N 1
ATOM 1913 C CA . LEU A 1 243 ? -3.368 -4.522 -5.382 1.00 95.19 243 LEU A CA 1
ATOM 1914 C C . LEU A 1 243 ? -2.769 -5.077 -6.676 1.00 95.19 243 LEU A C 1
ATOM 1916 O O . LEU A 1 243 ? -2.682 -4.347 -7.655 1.00 95.19 243 LEU A O 1
ATOM 1920 N N . MET A 1 244 ? -2.379 -6.353 -6.709 1.00 94.31 244 MET A N 1
ATOM 1921 C CA . MET A 1 244 ? -1.817 -6.993 -7.901 1.00 94.31 244 MET A CA 1
ATOM 1922 C C . MET A 1 244 ? -2.817 -7.049 -9.060 1.00 94.31 244 MET A C 1
ATOM 1924 O O . MET A 1 244 ? -2.424 -6.856 -10.214 1.00 94.31 244 MET A O 1
ATOM 1928 N N . ALA A 1 245 ? -4.103 -7.273 -8.775 1.00 92.88 245 ALA A N 1
ATOM 1929 C CA . ALA A 1 245 ? -5.153 -7.244 -9.790 1.00 92.88 245 ALA A CA 1
ATOM 1930 C C . ALA A 1 245 ? -5.303 -5.843 -10.412 1.00 92.88 245 ALA A C 1
ATOM 1932 O O . ALA A 1 245 ? -5.250 -5.705 -11.638 1.00 92.88 245 ALA A O 1
ATOM 1933 N N . GLU A 1 246 ? -5.408 -4.805 -9.577 1.00 93.94 246 GLU A N 1
ATOM 1934 C CA . GLU A 1 246 ? -5.556 -3.419 -10.038 1.00 93.94 246 GLU A CA 1
ATOM 1935 C C . GLU A 1 246 ? -4.286 -2.911 -10.736 1.00 93.94 246 GLU A C 1
ATOM 1937 O O . GLU A 1 246 ? -4.335 -2.353 -11.834 1.00 93.94 246 GLU A O 1
ATOM 1942 N N . LEU A 1 247 ? -3.114 -3.200 -10.165 1.00 95.00 247 LEU A N 1
ATOM 1943 C CA . LEU A 1 247 ? -1.813 -2.900 -10.758 1.00 95.00 247 LEU A CA 1
ATOM 1944 C C . LEU A 1 247 ? -1.678 -3.520 -12.149 1.00 95.00 247 LEU A C 1
ATOM 1946 O O . LEU A 1 247 ? -1.170 -2.876 -13.065 1.00 95.00 247 LEU A O 1
ATOM 1950 N N . GLY A 1 248 ? -2.169 -4.743 -12.336 1.00 93.00 248 GLY A N 1
ATOM 1951 C CA . GLY A 1 248 ? -2.182 -5.409 -13.631 1.00 93.00 248 GLY A CA 1
ATOM 1952 C C . GLY A 1 248 ? -2.977 -4.662 -14.699 1.00 93.00 248 GLY A C 1
ATOM 1953 O O . GLY A 1 248 ? -2.515 -4.522 -15.836 1.00 93.00 248 GLY A O 1
ATOM 1954 N N . SER A 1 249 ? -4.144 -4.134 -14.322 1.00 91.75 249 SER A N 1
ATOM 1955 C CA . SER A 1 249 ? -4.960 -3.274 -15.183 1.00 91.75 249 SER A CA 1
ATOM 1956 C C . SER A 1 249 ? -4.185 -2.014 -15.595 1.00 91.75 249 SER A C 1
ATOM 1958 O O . SER A 1 249 ? -4.039 -1.726 -16.788 1.00 91.75 249 SER A O 1
ATOM 1960 N N . ARG A 1 250 ? -3.575 -1.324 -14.620 1.00 92.19 250 ARG A N 1
ATOM 1961 C CA . ARG A 1 250 ? -2.810 -0.085 -14.851 1.00 92.19 250 ARG A CA 1
ATOM 1962 C C . ARG A 1 250 ? -1.540 -0.299 -15.662 1.00 92.19 250 ARG A C 1
ATOM 1964 O O . ARG A 1 250 ? -1.245 0.489 -16.556 1.00 92.19 250 ARG A O 1
ATOM 1971 N N . VAL A 1 251 ? -0.797 -1.376 -15.419 1.00 92.94 251 VAL A N 1
ATOM 1972 C CA . VAL A 1 251 ? 0.417 -1.693 -16.187 1.00 92.94 251 VAL A CA 1
ATOM 1973 C C . VAL A 1 251 ? 0.082 -1.950 -17.654 1.00 92.94 251 VAL A C 1
ATOM 1975 O O . VAL A 1 251 ? 0.813 -1.481 -18.528 1.00 92.94 251 VAL A O 1
ATOM 1978 N N . ARG A 1 252 ? -1.034 -2.629 -17.950 1.00 90.81 252 ARG A N 1
ATOM 1979 C CA . ARG A 1 252 ? -1.483 -2.851 -19.332 1.00 90.81 252 ARG A CA 1
ATOM 1980 C C . ARG A 1 252 ? -1.769 -1.535 -20.055 1.00 90.81 252 ARG A C 1
ATOM 1982 O O . ARG A 1 252 ? -1.356 -1.377 -21.202 1.00 90.81 252 ARG A O 1
ATOM 1989 N N . GLU A 1 253 ? -2.428 -0.596 -19.381 1.00 89.38 253 GLU A N 1
ATOM 1990 C CA . GLU A 1 253 ? -2.690 0.748 -19.905 1.00 89.38 253 GLU A CA 1
ATOM 1991 C C . GLU A 1 253 ? -1.379 1.526 -20.123 1.00 89.38 253 GLU A C 1
ATOM 1993 O O . GLU A 1 253 ? -1.128 2.079 -21.194 1.00 89.38 253 GLU A O 1
ATOM 1998 N N . PHE A 1 254 ? -0.492 1.513 -19.128 1.00 91.69 254 PHE A N 1
ATOM 1999 C CA . PHE A 1 254 ? 0.708 2.349 -19.097 1.00 91.69 254 PHE A CA 1
ATOM 2000 C C . PHE A 1 254 ? 1.818 1.846 -20.021 1.00 91.69 254 PHE A C 1
ATOM 2002 O O . PHE A 1 254 ? 2.601 2.647 -20.541 1.00 91.69 254 PHE A O 1
ATOM 2009 N N . LYS A 1 255 ? 1.876 0.533 -20.288 1.00 88.38 255 LYS A N 1
ATOM 2010 C CA . LYS A 1 255 ? 2.886 -0.079 -21.166 1.00 88.38 255 LYS A CA 1
ATOM 2011 C C . LYS A 1 255 ? 2.874 0.526 -22.572 1.00 88.38 255 LYS A C 1
ATOM 2013 O O . LYS A 1 255 ? 3.944 0.641 -23.170 1.00 88.38 255 LYS A O 1
ATOM 2018 N N . ALA A 1 256 ? 1.712 0.954 -23.070 1.00 87.19 256 ALA A N 1
ATOM 2019 C CA . ALA A 1 256 ? 1.555 1.548 -24.399 1.00 87.19 256 ALA A CA 1
ATOM 2020 C C . ALA A 1 256 ? 1.860 3.059 -24.455 1.00 87.19 256 ALA A C 1
ATOM 2022 O O . ALA A 1 256 ? 2.010 3.619 -25.540 1.00 87.19 256 ALA A O 1
ATOM 2023 N N . LEU A 1 257 ? 1.961 3.736 -23.307 1.00 89.19 257 LEU A N 1
ATOM 2024 C CA . LEU A 1 257 ? 2.104 5.191 -23.257 1.00 89.19 257 LEU A CA 1
ATOM 2025 C C . LEU A 1 257 ? 3.550 5.647 -23.483 1.00 89.19 257 LEU A C 1
ATOM 2027 O O . LEU A 1 257 ? 4.508 5.037 -22.994 1.00 89.19 257 LEU A O 1
ATOM 2031 N N . SER A 1 258 ? 3.715 6.780 -24.171 1.00 87.31 258 SER A N 1
ATOM 2032 C CA . SER A 1 258 ? 4.997 7.498 -24.229 1.00 87.31 258 SER A CA 1
ATOM 2033 C C . SER A 1 258 ? 5.386 8.034 -22.844 1.00 87.31 258 SER A C 1
ATOM 2035 O O . SER A 1 258 ? 4.522 8.205 -21.986 1.00 87.31 258 SER A O 1
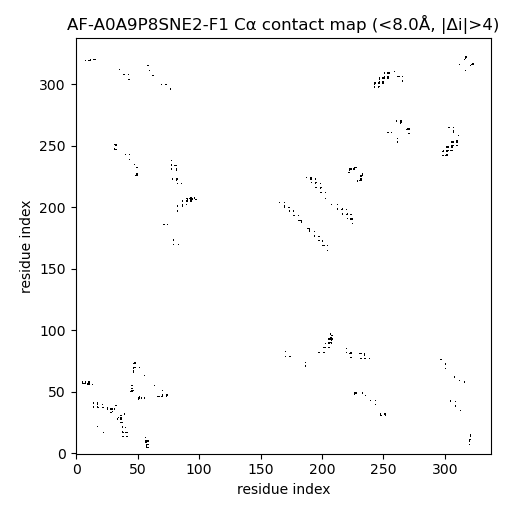ATOM 2037 N N . GLY A 1 259 ? 6.666 8.346 -22.612 1.00 82.62 259 GLY A N 1
ATOM 2038 C CA . GLY A 1 259 ? 7.117 8.887 -21.320 1.00 82.62 259 GLY A CA 1
ATOM 2039 C C . GLY A 1 259 ? 6.389 10.173 -20.896 1.00 82.62 259 GLY A C 1
ATOM 2040 O O . GLY A 1 259 ? 6.034 10.320 -19.731 1.00 82.62 259 GLY A O 1
ATOM 2041 N N . VAL A 1 260 ? 6.086 11.066 -21.848 1.00 81.69 260 VAL A N 1
ATOM 2042 C CA . VAL A 1 260 ? 5.353 12.320 -21.585 1.00 81.69 260 VAL A CA 1
ATOM 2043 C C . VAL A 1 260 ? 3.893 12.044 -21.218 1.00 81.69 260 VAL A C 1
ATOM 2045 O O . VAL A 1 260 ? 3.374 12.619 -20.264 1.00 81.69 260 VAL A O 1
ATOM 2048 N N . SER A 1 261 ? 3.232 11.138 -21.943 1.00 83.19 261 SER A N 1
ATOM 2049 C CA . SER A 1 261 ? 1.848 10.742 -21.655 1.00 83.19 261 SER A CA 1
ATOM 2050 C C . SER A 1 261 ? 1.736 10.031 -20.307 1.00 83.19 261 SER A C 1
ATOM 2052 O O . SER A 1 261 ? 0.798 10.278 -19.559 1.00 83.19 261 SER A O 1
ATOM 2054 N N . LEU A 1 262 ? 2.716 9.189 -19.979 1.00 85.12 262 LEU A N 1
ATOM 2055 C CA . LEU A 1 262 ? 2.786 8.484 -18.706 1.00 85.12 262 LEU A CA 1
ATOM 2056 C C . LEU A 1 262 ? 2.917 9.464 -17.529 1.00 85.12 262 LEU A C 1
ATOM 2058 O O . LEU A 1 262 ? 2.188 9.347 -16.546 1.00 85.12 262 LEU A O 1
ATOM 2062 N N . PHE A 1 263 ? 3.796 10.462 -17.663 1.00 80.62 263 PHE A N 1
ATOM 2063 C CA . PHE A 1 263 ? 3.953 11.519 -16.667 1.00 80.62 263 PHE A CA 1
ATOM 2064 C C . PHE A 1 263 ? 2.659 12.319 -16.483 1.00 80.62 263 PHE A C 1
ATOM 2066 O O . PHE A 1 263 ? 2.262 12.586 -15.351 1.00 80.62 263 PHE A O 1
ATOM 2073 N N . ALA A 1 264 ? 1.967 12.658 -17.578 1.00 80.00 264 ALA A N 1
ATOM 2074 C CA . ALA A 1 264 ? 0.689 13.360 -17.510 1.00 80.00 264 ALA A CA 1
ATOM 2075 C C . ALA A 1 264 ? -0.354 12.556 -16.719 1.00 80.00 264 ALA A C 1
ATOM 2077 O O . ALA A 1 264 ? -0.944 13.104 -15.796 1.00 80.00 264 ALA A O 1
ATOM 2078 N N . VAL A 1 265 ? -0.525 11.259 -17.001 1.00 80.31 265 VAL A N 1
ATOM 2079 C CA . VAL A 1 265 ? -1.494 10.416 -16.276 1.00 80.31 265 VAL A CA 1
ATOM 2080 C C . VAL A 1 265 ? -1.161 10.333 -14.784 1.00 80.31 265 VAL A C 1
ATOM 2082 O O . VAL A 1 265 ? -2.032 10.545 -13.945 1.00 80.31 265 VAL A O 1
ATOM 2085 N N . ALA A 1 266 ? 0.101 10.084 -14.435 1.00 70.25 266 ALA A N 1
ATOM 2086 C CA . ALA A 1 266 ? 0.496 9.885 -13.040 1.00 70.25 266 ALA A CA 1
ATOM 2087 C C . ALA A 1 266 ? 0.570 11.169 -12.199 1.00 70.25 266 ALA A C 1
ATOM 2089 O O . ALA A 1 266 ? 0.646 11.087 -10.977 1.00 70.25 266 ALA A O 1
ATOM 2090 N N . THR A 1 267 ? 0.550 12.346 -12.828 1.00 71.44 267 THR A N 1
ATOM 2091 C CA . THR A 1 267 ? 0.521 13.650 -12.139 1.00 71.44 267 THR A CA 1
ATOM 2092 C C . THR A 1 267 ? -0.871 14.291 -12.127 1.00 71.44 267 THR A C 1
ATOM 2094 O O . THR A 1 267 ? -1.009 15.464 -11.787 1.00 71.44 267 THR A O 1
ATOM 2097 N N . GLY A 1 268 ? -1.921 13.528 -12.462 1.00 63.53 268 GLY A N 1
ATOM 2098 C CA . GLY A 1 268 ? -3.314 13.991 -12.415 1.00 63.53 268 GLY A CA 1
ATOM 2099 C C . GLY A 1 268 ? -3.822 14.618 -13.719 1.00 63.53 268 GLY A C 1
ATOM 2100 O O . GLY A 1 268 ? -4.932 15.151 -13.771 1.00 63.53 268 GLY A O 1
ATOM 2101 N N . GLY A 1 269 ? -3.047 14.538 -14.799 1.00 50.50 269 GLY A N 1
ATOM 2102 C CA . GLY A 1 269 ? -3.501 14.851 -16.145 1.00 50.50 269 GLY A CA 1
ATOM 2103 C C . GLY A 1 269 ? -4.486 13.792 -16.628 1.00 50.50 269 GLY A C 1
ATOM 2104 O O . GLY A 1 269 ? -4.093 12.695 -17.018 1.00 50.50 269 GLY A O 1
ATOM 2105 N N . ARG A 1 270 ? -5.782 14.128 -16.641 1.00 45.28 270 ARG A N 1
ATOM 2106 C CA . ARG A 1 270 ? -6.811 13.336 -17.331 1.00 45.28 270 ARG A CA 1
ATOM 2107 C C . ARG A 1 270 ? -6.434 13.210 -18.807 1.00 45.28 270 ARG A C 1
ATOM 2109 O O . ARG A 1 270 ? -6.707 14.113 -19.597 1.00 45.28 270 ARG A O 1
ATOM 2116 N N . VAL A 1 271 ? -5.838 12.090 -19.199 1.00 41.47 271 VAL A N 1
ATOM 2117 C CA . VAL A 1 271 ? -5.769 11.727 -20.611 1.00 41.47 271 VAL A CA 1
ATOM 2118 C C . VAL A 1 271 ? -7.182 11.324 -21.005 1.00 41.47 271 VAL A C 1
ATOM 2120 O O . VAL A 1 271 ? -7.714 10.321 -20.535 1.00 41.47 271 VAL A O 1
ATOM 2123 N N . GLN A 1 272 ? -7.823 12.160 -21.823 1.00 44.12 272 GLN A N 1
ATOM 2124 C CA . GLN A 1 272 ? -9.030 11.784 -22.544 1.00 44.12 272 GLN A CA 1
ATOM 2125 C C . GLN A 1 272 ? -8.670 10.573 -23.405 1.00 44.12 272 GLN A C 1
ATOM 2127 O O . GLN A 1 272 ? -8.094 10.715 -24.483 1.00 44.12 272 GLN A O 1
ATOM 2132 N N . SER A 1 273 ? -8.961 9.376 -22.903 1.00 35.09 273 SER A N 1
ATOM 2133 C CA . SER A 1 273 ? -8.922 8.173 -23.716 1.00 35.09 273 SER A CA 1
ATOM 2134 C C . SER A 1 273 ? -10.064 8.294 -24.723 1.00 35.09 273 SER A C 1
ATOM 2136 O O . SER A 1 273 ? -11.245 8.188 -24.386 1.00 35.09 273 SER A O 1
ATOM 2138 N N . GLY A 1 274 ? -9.704 8.663 -25.953 1.00 38.25 274 GLY A N 1
ATOM 2139 C CA . GLY A 1 274 ? -10.618 8.766 -27.078 1.00 38.25 274 GLY A CA 1
ATOM 2140 C C . GLY A 1 274 ? -11.209 7.396 -27.376 1.00 38.25 274 GLY A C 1
ATOM 2141 O O . GLY A 1 274 ? -10.537 6.535 -27.934 1.00 38.25 274 GLY A O 1
ATOM 2142 N N . GLY A 1 275 ? -12.469 7.211 -26.986 1.00 33.66 275 GLY A N 1
ATOM 2143 C CA . GLY A 1 275 ? -13.190 5.963 -27.212 1.00 33.66 275 GLY A CA 1
ATOM 2144 C C . GLY A 1 275 ? -14.535 5.834 -26.500 1.00 33.66 275 GLY A C 1
ATOM 2145 O O . GLY A 1 275 ? -14.968 4.717 -26.264 1.00 33.66 275 GLY A O 1
ATOM 2146 N N . SER A 1 276 ? -15.216 6.928 -26.148 1.00 30.14 276 SER A N 1
ATOM 2147 C CA . SER A 1 276 ? -16.657 6.875 -25.876 1.00 30.14 276 SER A CA 1
ATOM 2148 C C . SER A 1 276 ? -17.300 8.218 -26.202 1.00 30.14 276 SER A C 1
ATOM 2150 O O . SER A 1 276 ? -17.058 9.235 -25.553 1.00 30.14 276 SER A O 1
ATOM 2152 N N . LEU A 1 277 ? -18.103 8.224 -27.264 1.00 38.38 277 LEU A N 1
ATOM 2153 C CA . LEU A 1 277 ? -19.036 9.295 -27.582 1.00 38.38 277 LEU A CA 1
ATOM 2154 C C . LEU A 1 277 ? -20.106 9.349 -26.486 1.00 38.38 277 LEU A C 1
ATOM 2156 O O . LEU A 1 277 ? -21.137 8.692 -26.598 1.00 38.38 277 LEU A O 1
ATOM 2160 N N . GLN A 1 278 ? -19.869 10.138 -25.441 1.00 35.75 278 GLN A N 1
ATOM 2161 C CA . GLN A 1 278 ? -20.924 10.690 -24.591 1.00 35.75 278 GLN A CA 1
ATOM 2162 C C . GLN A 1 278 ? -20.387 11.897 -23.812 1.00 35.75 278 GLN A C 1
ATOM 2164 O O . GLN A 1 278 ? -20.206 11.881 -22.601 1.00 35.75 278 GLN A O 1
ATOM 2169 N N . SER A 1 279 ? -20.121 12.978 -24.548 1.00 40.34 279 SER A N 1
ATOM 2170 C CA . SER A 1 279 ? -20.132 14.321 -23.971 1.00 40.34 279 SER A CA 1
ATOM 2171 C C . SER A 1 279 ? -21.501 14.925 -24.250 1.00 40.34 279 SER A C 1
ATOM 2173 O O . SER A 1 279 ? -21.923 15.000 -25.405 1.00 40.34 279 SER A O 1
ATOM 2175 N N . GLY A 1 280 ? -22.191 15.326 -23.186 1.00 38.16 280 GLY A N 1
ATOM 2176 C CA . GLY A 1 280 ? -23.436 16.078 -23.277 1.00 38.16 280 GLY A CA 1
ATOM 2177 C C . GLY A 1 280 ? -24.621 15.387 -22.622 1.00 38.16 280 GLY A C 1
ATOM 2178 O O . GLY A 1 280 ? -25.553 14.986 -23.315 1.00 38.16 280 GLY A O 1
ATOM 2179 N N . ARG A 1 281 ? -24.607 15.298 -21.289 1.00 31.36 281 ARG A N 1
ATOM 2180 C CA . ARG A 1 281 ? -25.763 15.640 -20.446 1.00 31.36 281 ARG A CA 1
ATOM 2181 C C . ARG A 1 281 ? -25.387 15.535 -18.975 1.00 31.36 281 ARG A C 1
ATOM 2183 O O . ARG A 1 281 ? -25.186 14.449 -18.449 1.00 31.36 281 ARG A O 1
ATOM 2190 N N . GLU A 1 282 ? -25.353 16.697 -18.338 1.00 39.22 282 GLU A N 1
ATOM 2191 C CA . GLU A 1 282 ? -25.779 16.864 -16.955 1.00 39.22 282 GLU A CA 1
ATOM 2192 C C . GLU A 1 282 ? -27.014 15.985 -16.714 1.00 39.22 282 GLU A C 1
ATOM 2194 O O . GLU A 1 282 ? -28.057 16.177 -17.347 1.00 39.22 282 GLU A O 1
ATOM 2199 N N . ARG A 1 283 ? -26.873 14.972 -15.863 1.00 38.47 283 ARG A N 1
ATOM 2200 C CA . ARG A 1 283 ? -27.983 14.318 -15.179 1.00 38.47 283 ARG A CA 1
ATOM 2201 C C . ARG A 1 283 ? -27.474 13.820 -13.844 1.00 38.47 283 ARG A C 1
ATOM 2203 O O . ARG A 1 283 ? -26.708 12.862 -13.778 1.00 38.47 283 ARG A O 1
ATOM 2210 N N . ASP A 1 284 ? -27.945 14.501 -12.812 1.00 36.62 284 ASP A N 1
ATOM 2211 C CA .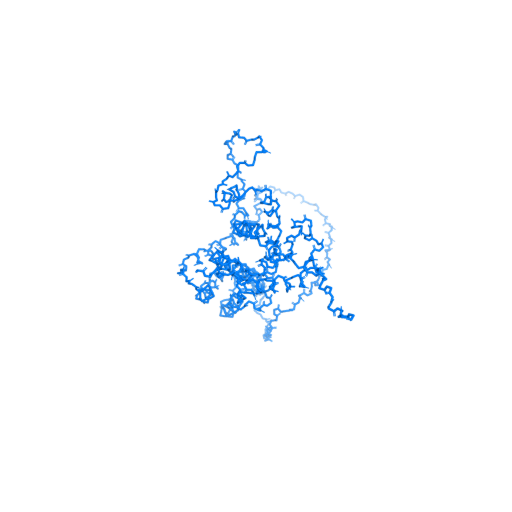 ASP A 1 284 ? -28.174 13.947 -11.491 1.00 36.62 284 ASP A CA 1
ATOM 2212 C C . ASP A 1 284 ? -28.702 12.512 -11.612 1.00 36.62 284 ASP A C 1
ATOM 2214 O O . ASP A 1 284 ? -29.773 12.273 -12.177 1.00 36.62 284 ASP A O 1
ATOM 2218 N N . MET A 1 285 ? -27.939 11.548 -11.111 1.00 35.00 285 MET A N 1
ATOM 2219 C CA . MET A 1 285 ? -28.461 10.233 -10.772 1.00 35.00 285 MET A CA 1
ATOM 2220 C C . MET A 1 285 ? -27.586 9.660 -9.665 1.00 35.00 285 MET A C 1
ATOM 2222 O O . MET A 1 285 ? -26.389 9.449 -9.845 1.00 35.00 285 MET A O 1
ATOM 2226 N N . GLU A 1 286 ? -28.207 9.467 -8.508 1.00 33.34 286 GLU A N 1
ATOM 2227 C CA . GLU A 1 286 ? -27.673 8.859 -7.295 1.00 33.34 286 GLU A CA 1
ATOM 2228 C C . GLU A 1 286 ? -27.011 7.502 -7.592 1.00 33.34 286 GLU A C 1
ATOM 2230 O O . GLU A 1 286 ? -27.635 6.443 -7.549 1.00 33.34 286 GLU A O 1
ATOM 2235 N N . GLY A 1 287 ? -25.716 7.528 -7.896 1.00 30.64 287 GLY A N 1
ATOM 2236 C CA . GLY A 1 287 ? -24.840 6.372 -7.783 1.00 30.64 287 GLY A CA 1
ATOM 2237 C C . GLY A 1 287 ? -24.392 6.263 -6.333 1.00 30.64 287 GLY A C 1
ATOM 2238 O O . GLY A 1 287 ? -23.796 7.196 -5.799 1.00 30.64 287 GLY A O 1
ATOM 2239 N N . SER A 1 288 ? -24.710 5.148 -5.674 1.00 29.61 288 SER A N 1
ATOM 2240 C CA . SER A 1 288 ? -24.251 4.850 -4.312 1.00 29.61 288 SER A CA 1
ATOM 2241 C C . SER A 1 288 ? -22.762 5.198 -4.134 1.00 29.61 288 SER A C 1
ATOM 2243 O O . SER A 1 288 ? -21.944 4.667 -4.882 1.00 29.61 288 SER A O 1
ATOM 2245 N N . PRO A 1 289 ? -22.367 5.989 -3.117 1.00 38.25 289 PRO A N 1
ATOM 2246 C CA . PRO A 1 289 ? -20.965 6.309 -2.825 1.00 38.25 289 PRO A CA 1
ATOM 2247 C C . PRO A 1 289 ? -20.269 5.130 -2.119 1.00 38.25 289 PRO A C 1
ATOM 2249 O O . PRO A 1 289 ? -19.588 5.309 -1.114 1.00 38.25 289 PRO A O 1
ATOM 2252 N N . ARG A 1 290 ? -20.548 3.896 -2.554 1.00 43.72 290 ARG A N 1
ATOM 2253 C CA . ARG A 1 290 ? -20.240 2.680 -1.794 1.00 43.72 290 ARG A CA 1
ATOM 2254 C C . ARG A 1 290 ? -18.816 2.154 -1.963 1.00 43.72 290 ARG A C 1
ATOM 2256 O O . ARG A 1 290 ? -18.438 1.342 -1.134 1.00 43.72 290 ARG A O 1
ATOM 2263 N N . GLU A 1 291 ? -18.038 2.627 -2.934 1.00 39.44 291 GLU A N 1
ATOM 2264 C CA . GLU A 1 291 ? -16.721 2.033 -3.248 1.00 39.44 291 GLU A CA 1
ATOM 2265 C C . GLU A 1 291 ? -15.593 3.066 -3.458 1.00 39.44 291 GLU A C 1
ATOM 2267 O O . GLU A 1 291 ? -14.457 2.822 -3.069 1.00 39.44 291 GLU A O 1
ATOM 2272 N N . GLY A 1 292 ? -15.889 4.290 -3.913 1.00 37.00 292 GLY A N 1
ATOM 2273 C CA . GLY A 1 292 ? -14.860 5.245 -4.362 1.00 37.00 292 GLY A CA 1
ATOM 2274 C C . GLY A 1 292 ? -13.910 5.855 -3.315 1.00 37.00 292 GLY A C 1
ATOM 2275 O O . GLY A 1 292 ? -13.041 6.631 -3.700 1.00 37.00 292 GLY A O 1
ATOM 2276 N N . GLN A 1 293 ? -14.047 5.560 -2.015 1.00 44.22 293 GLN A N 1
ATOM 2277 C CA . GLN A 1 293 ? -13.155 6.118 -0.980 1.00 44.22 293 GLN A CA 1
ATOM 2278 C C . GLN A 1 293 ? -12.145 5.098 -0.424 1.00 44.22 293 GLN A C 1
ATOM 2280 O O . GLN A 1 293 ? -10.999 5.473 -0.193 1.00 44.22 293 GLN A O 1
ATOM 2285 N N . GLU A 1 294 ? -12.529 3.825 -0.262 1.00 48.03 294 GLU A N 1
ATOM 2286 C CA . GLU A 1 294 ? -11.587 2.723 0.020 1.00 48.03 294 GLU A CA 1
ATOM 2287 C C . GLU A 1 294 ? -10.823 2.320 -1.248 1.00 48.03 294 GLU A C 1
ATOM 2289 O O . GLU A 1 294 ? -9.608 2.119 -1.212 1.00 48.03 294 GLU A O 1
ATOM 2294 N N . GLU A 1 295 ? -11.523 2.262 -2.386 1.00 52.88 295 GLU A N 1
ATOM 2295 C CA . GLU A 1 295 ? -10.939 1.916 -3.683 1.00 52.88 295 GLU A CA 1
ATOM 2296 C C . GLU A 1 295 ? -9.994 3.018 -4.178 1.00 52.88 295 GLU A C 1
ATOM 2298 O O . GLU A 1 295 ? -8.908 2.719 -4.666 1.00 52.88 295 GLU A O 1
ATOM 2303 N N . GLY A 1 296 ? -10.307 4.292 -3.909 1.00 60.75 296 GLY A N 1
ATOM 2304 C CA . GLY A 1 296 ? -9.470 5.424 -4.321 1.00 60.75 296 GLY A CA 1
ATOM 2305 C C . GLY A 1 296 ? -8.046 5.405 -3.747 1.00 60.75 296 GLY A C 1
ATOM 2306 O O . GLY A 1 296 ? -7.119 5.875 -4.403 1.00 60.75 296 GLY A O 1
ATOM 2307 N N . GLY A 1 297 ? -7.835 4.833 -2.555 1.00 84.31 297 GLY A N 1
ATOM 2308 C CA . GLY A 1 297 ? -6.492 4.677 -1.981 1.00 84.31 297 GLY A CA 1
ATOM 2309 C C . GLY A 1 297 ? -5.689 3.552 -2.641 1.00 84.31 297 GLY A C 1
ATOM 2310 O O . GLY A 1 297 ? -4.500 3.714 -2.929 1.00 84.31 297 GLY A O 1
ATOM 2311 N N . LEU A 1 298 ? -6.342 2.417 -2.907 1.00 91.56 298 LEU A N 1
ATOM 2312 C CA . LEU A 1 298 ? -5.727 1.260 -3.561 1.00 91.56 298 LEU A CA 1
ATOM 2313 C C . LEU A 1 298 ? -5.424 1.543 -5.035 1.00 91.56 298 LEU A C 1
ATOM 2315 O O . LEU A 1 298 ? -4.317 1.256 -5.493 1.00 91.56 298 LEU A O 1
ATOM 2319 N N . GLU A 1 299 ? -6.362 2.156 -5.755 1.00 91.19 299 GLU A N 1
ATOM 2320 C CA . GLU A 1 299 ? -6.188 2.597 -7.140 1.00 91.19 299 GLU A CA 1
ATOM 2321 C C . GLU A 1 299 ? -5.024 3.581 -7.273 1.00 91.19 299 GLU A C 1
ATOM 2323 O O . GLU A 1 299 ? -4.168 3.418 -8.142 1.00 91.19 299 GLU A O 1
ATOM 2328 N N . ASP A 1 300 ? -4.943 4.577 -6.389 1.00 91.12 300 ASP A N 1
ATOM 2329 C CA . ASP A 1 300 ? -3.854 5.551 -6.398 1.00 91.12 300 ASP A CA 1
ATOM 2330 C C . ASP A 1 300 ? -2.488 4.888 -6.131 1.00 91.12 300 ASP A C 1
ATOM 2332 O O . ASP A 1 300 ? -1.501 5.183 -6.815 1.00 91.12 300 ASP A O 1
ATOM 2336 N N . MET A 1 301 ? -2.413 3.929 -5.200 1.00 94.62 301 MET A N 1
ATOM 2337 C CA . MET A 1 301 ? -1.198 3.129 -4.997 1.00 94.62 301 MET A CA 1
ATOM 2338 C C . MET A 1 301 ? -0.835 2.305 -6.237 1.00 94.62 301 MET A C 1
ATOM 2340 O O . MET A 1 301 ? 0.331 2.297 -6.644 1.00 94.62 301 MET A O 1
ATOM 2344 N N . ALA A 1 302 ? -1.813 1.657 -6.873 1.00 95.25 302 ALA A N 1
ATOM 2345 C CA . ALA A 1 302 ? -1.611 0.887 -8.095 1.00 95.25 302 ALA A CA 1
ATOM 2346 C C . ALA A 1 302 ? -1.124 1.768 -9.259 1.00 95.25 302 ALA A C 1
ATOM 2348 O O . ALA A 1 302 ? -0.190 1.389 -9.964 1.00 95.25 302 ALA A O 1
ATOM 2349 N N . VAL A 1 303 ? -1.684 2.970 -9.431 1.00 93.50 303 VAL A N 1
ATOM 2350 C CA . VAL A 1 303 ? -1.252 3.958 -10.434 1.00 93.50 303 VAL A CA 1
ATOM 2351 C C . VAL A 1 303 ? 0.194 4.390 -10.192 1.00 93.50 303 VAL A C 1
ATOM 2353 O O . VAL A 1 303 ? 1.011 4.387 -11.120 1.00 93.50 303 VAL A O 1
ATOM 2356 N N . ARG A 1 304 ? 0.545 4.725 -8.945 1.00 94.50 304 ARG A N 1
ATOM 2357 C CA . ARG A 1 304 ? 1.909 5.128 -8.572 1.00 94.50 304 ARG A CA 1
ATOM 2358 C C . ARG A 1 304 ? 2.920 4.004 -8.803 1.00 94.50 304 ARG A C 1
ATOM 2360 O O . ARG A 1 304 ? 3.986 4.264 -9.368 1.00 94.50 304 ARG A O 1
ATOM 2367 N N . LEU A 1 305 ? 2.574 2.769 -8.431 1.00 96.12 305 LEU A N 1
ATOM 2368 C CA . LEU A 1 305 ? 3.389 1.574 -8.667 1.00 96.12 305 LEU A CA 1
ATOM 2369 C C . LEU A 1 305 ? 3.534 1.254 -10.157 1.00 96.12 305 LEU A C 1
ATOM 2371 O O . LEU A 1 305 ? 4.645 0.981 -10.605 1.00 96.12 305 LEU A O 1
ATOM 2375 N N . ALA A 1 306 ? 2.456 1.336 -10.941 1.00 95.25 306 ALA A N 1
ATOM 2376 C CA . ALA A 1 306 ? 2.495 1.116 -12.384 1.00 95.25 306 ALA A CA 1
ATOM 2377 C C . ALA A 1 306 ? 3.410 2.135 -13.065 1.00 95.25 306 ALA A C 1
ATOM 2379 O O . ALA A 1 306 ? 4.276 1.766 -13.855 1.00 95.25 306 ALA A O 1
ATOM 2380 N N . HIS A 1 307 ? 3.260 3.418 -12.731 1.00 94.19 307 HIS A N 1
ATOM 2381 C CA . HIS A 1 307 ? 4.097 4.474 -13.289 1.00 94.19 307 HIS A CA 1
ATOM 2382 C C . HIS A 1 307 ? 5.577 4.259 -12.954 1.00 94.19 307 HIS A C 1
ATOM 2384 O O . HIS A 1 307 ? 6.424 4.296 -13.846 1.00 94.19 307 HIS A O 1
ATOM 2390 N N . LEU A 1 308 ? 5.895 4.055 -11.672 1.00 95.00 308 LEU A N 1
ATOM 2391 C CA . LEU A 1 308 ? 7.264 3.822 -11.214 1.00 95.00 308 LEU A CA 1
ATOM 2392 C C . LEU A 1 308 ? 7.849 2.568 -11.870 1.00 95.00 308 LEU A C 1
ATOM 2394 O O . LEU A 1 308 ? 8.923 2.627 -12.464 1.00 95.00 308 LEU A O 1
ATOM 2398 N N . GLY A 1 309 ? 7.119 1.456 -11.832 1.00 95.19 309 GLY A N 1
ATOM 2399 C CA . GLY A 1 309 ? 7.591 0.182 -12.349 1.00 95.19 309 GLY A CA 1
ATOM 2400 C C . GLY A 1 309 ? 7.787 0.170 -13.864 1.00 95.19 309 GLY A C 1
ATOM 2401 O O . GLY A 1 309 ? 8.813 -0.315 -14.332 1.00 95.19 309 GLY A O 1
ATOM 2402 N N . VAL A 1 310 ? 6.868 0.754 -14.645 1.00 94.75 310 VAL A N 1
ATOM 2403 C CA . VAL A 1 310 ? 6.996 0.813 -16.114 1.00 94.75 310 VAL A CA 1
ATOM 2404 C C . VAL A 1 310 ? 8.187 1.676 -16.533 1.00 94.75 310 VAL A C 1
ATOM 2406 O O . VAL A 1 310 ? 8.941 1.275 -17.422 1.00 94.75 310 VAL A O 1
ATOM 2409 N N . LEU A 1 311 ? 8.387 2.845 -15.912 1.00 93.50 311 LEU A N 1
ATOM 2410 C CA . LEU A 1 311 ? 9.558 3.681 -16.204 1.00 93.50 311 LEU A CA 1
ATOM 2411 C C . LEU A 1 311 ? 10.854 2.972 -15.836 1.00 93.50 311 LEU A C 1
ATOM 2413 O O . LEU A 1 311 ? 11.785 2.940 -16.640 1.00 93.50 311 LEU A O 1
ATOM 2417 N N . HIS A 1 312 ? 10.888 2.379 -14.645 1.00 94.81 312 HIS A N 1
ATOM 2418 C CA . HIS A 1 312 ? 12.062 1.683 -14.150 1.00 94.81 312 HIS A CA 1
ATOM 2419 C C . HIS A 1 312 ? 12.437 0.507 -15.049 1.00 94.81 312 HIS A C 1
ATOM 2421 O O . HIS A 1 312 ? 13.591 0.391 -15.459 1.00 94.81 312 HIS A O 1
ATOM 2427 N N . TRP A 1 313 ? 11.459 -0.321 -15.425 1.00 95.12 313 TRP A N 1
ATOM 2428 C CA . TRP A 1 313 ? 11.671 -1.456 -16.319 1.00 95.12 313 TRP A CA 1
ATOM 2429 C C . TRP A 1 313 ? 12.232 -1.018 -17.674 1.00 95.12 313 TRP A C 1
ATOM 2431 O O . TRP A 1 313 ? 13.223 -1.575 -18.138 1.00 95.12 313 TRP A O 1
ATOM 2441 N N . ARG A 1 314 ? 11.670 0.031 -18.291 1.00 92.81 314 ARG A N 1
ATOM 2442 C CA . ARG A 1 314 ? 12.129 0.532 -19.602 1.00 92.81 314 ARG A CA 1
ATOM 2443 C C . ARG A 1 314 ? 13.599 0.948 -19.618 1.00 92.81 314 ARG A C 1
ATOM 2445 O O . ARG A 1 314 ? 14.236 0.837 -20.660 1.00 92.81 314 ARG A O 1
ATOM 2452 N N . VAL A 1 315 ? 14.118 1.443 -18.497 1.00 91.94 315 VAL A N 1
ATOM 2453 C CA . VAL A 1 315 ? 15.515 1.879 -18.384 1.00 91.94 315 VAL A CA 1
ATOM 2454 C C . VAL A 1 315 ? 16.419 0.724 -17.966 1.00 91.94 315 VAL A C 1
ATOM 2456 O O . VAL A 1 315 ? 17.456 0.501 -18.584 1.00 91.94 315 VAL A O 1
ATOM 2459 N N . TRP A 1 316 ? 16.041 -0.013 -16.921 1.00 94.00 316 TRP A N 1
ATOM 2460 C CA . TRP A 1 316 ? 16.955 -0.916 -16.224 1.00 94.00 316 TRP A CA 1
ATOM 2461 C C . TRP A 1 316 ? 16.837 -2.384 -16.623 1.00 94.00 316 TRP A C 1
ATOM 2463 O O . TRP A 1 316 ? 17.782 -3.130 -16.375 1.00 94.00 316 TRP A O 1
ATOM 2473 N N . ALA A 1 317 ? 15.742 -2.813 -17.262 1.00 93.25 317 ALA A N 1
ATOM 2474 C CA . ALA A 1 317 ? 15.537 -4.227 -17.583 1.00 93.25 317 ALA A CA 1
ATOM 2475 C C . ALA A 1 317 ? 16.698 -4.800 -18.396 1.00 93.25 317 ALA A C 1
ATOM 2477 O O . ALA A 1 317 ? 17.351 -5.736 -17.953 1.00 93.25 317 ALA A O 1
ATOM 2478 N N . GLN A 1 318 ? 17.026 -4.171 -19.525 1.00 91.19 318 GLN A N 1
ATOM 2479 C CA . GLN A 1 318 ? 18.096 -4.634 -20.415 1.00 91.19 318 GLN A CA 1
ATOM 2480 C C . GLN A 1 318 ? 19.509 -4.365 -19.884 1.00 91.19 318 GLN A C 1
ATOM 2482 O O . GLN A 1 318 ? 20.464 -4.936 -20.398 1.00 91.19 318 GLN A O 1
ATOM 2487 N N . LEU A 1 319 ? 19.658 -3.488 -18.885 1.00 89.69 319 LEU A N 1
ATOM 2488 C CA . LEU A 1 319 ? 20.959 -3.094 -18.331 1.00 89.69 319 LEU A CA 1
ATOM 2489 C C . LEU A 1 319 ? 21.357 -3.895 -17.086 1.00 89.69 319 LEU A C 1
ATOM 2491 O O . LEU A 1 319 ? 22.537 -3.948 -16.740 1.00 89.69 319 LEU A O 1
ATOM 2495 N N . VAL A 1 320 ? 20.372 -4.424 -16.357 1.00 89.81 320 VAL A N 1
ATOM 2496 C CA . VAL A 1 320 ? 20.579 -5.016 -15.030 1.00 89.81 320 VAL A CA 1
ATOM 2497 C C . VAL A 1 320 ? 19.878 -6.357 -14.896 1.00 89.81 320 VAL A C 1
ATOM 2499 O O . VAL A 1 320 ? 20.491 -7.289 -14.394 1.00 89.81 320 VAL A O 1
ATOM 2502 N N . TYR A 1 321 ? 18.616 -6.470 -15.312 1.00 90.94 321 TYR A N 1
ATOM 2503 C CA . TYR A 1 321 ? 17.786 -7.636 -14.979 1.00 90.94 321 TYR A CA 1
ATOM 2504 C C . TYR A 1 321 ? 17.822 -8.742 -16.036 1.00 90.94 321 TYR A C 1
ATOM 2506 O O . TYR A 1 321 ? 17.704 -9.911 -15.693 1.00 90.94 321 TYR A O 1
ATOM 2514 N N . LEU A 1 322 ? 17.989 -8.376 -17.308 1.00 87.62 32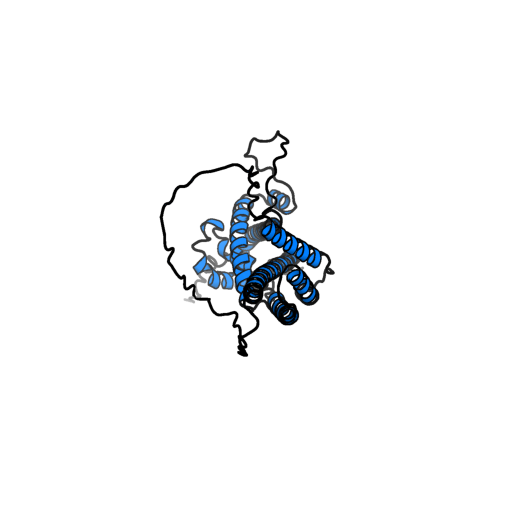2 LEU A N 1
ATOM 2515 C CA . LEU A 1 322 ? 17.947 -9.289 -18.454 1.00 87.62 322 LEU A CA 1
ATOM 2516 C C . LEU A 1 322 ? 19.320 -9.510 -19.106 1.00 87.62 322 LEU A C 1
ATOM 2518 O O . LEU A 1 322 ? 19.441 -10.369 -19.971 1.00 87.62 322 LEU A O 1
ATOM 2522 N N . SER A 1 323 ? 20.351 -8.756 -18.708 1.00 70.25 323 SER A N 1
ATOM 2523 C CA . SER A 1 323 ? 21.659 -8.735 -19.388 1.00 70.25 323 SER A CA 1
ATOM 2524 C C . SER A 1 323 ? 22.462 -10.037 -19.291 1.00 70.25 323 SER A C 1
ATOM 2526 O O . SER A 1 323 ? 23.457 -10.175 -19.987 1.00 70.25 323 SER A O 1
ATOM 2528 N N . ASP A 1 324 ? 22.044 -10.999 -18.468 1.00 58.19 324 ASP A N 1
ATOM 2529 C CA . ASP A 1 324 ? 22.827 -12.207 -18.179 1.00 58.19 324 ASP A CA 1
ATOM 2530 C C . ASP A 1 324 ? 22.377 -13.442 -19.003 1.00 58.19 324 ASP A C 1
ATOM 2532 O O . ASP A 1 324 ? 22.627 -14.573 -18.596 1.00 58.19 324 ASP A O 1
ATOM 2536 N N . ALA A 1 325 ? 21.729 -13.252 -20.163 1.00 50.00 325 ALA A N 1
ATOM 2537 C CA . ALA A 1 325 ? 21.438 -14.348 -21.105 1.00 50.00 325 ALA A CA 1
ATOM 2538 C C . ALA A 1 325 ? 22.471 -14.503 -22.243 1.00 50.00 325 ALA A C 1
ATOM 2540 O O . ALA A 1 325 ? 22.587 -15.601 -22.780 1.00 50.00 325 ALA A O 1
ATOM 2541 N N . ASP A 1 326 ? 23.242 -13.457 -22.576 1.00 45.16 326 ASP A N 1
ATOM 2542 C CA . ASP A 1 326 ? 24.143 -13.453 -23.749 1.00 45.16 326 ASP A CA 1
ATOM 2543 C C . ASP A 1 326 ? 25.630 -13.182 -23.424 1.00 45.16 326 ASP A C 1
ATOM 2545 O O . ASP A 1 326 ? 26.486 -13.326 -24.296 1.00 45.16 326 ASP A O 1
ATOM 2549 N N . ASP A 1 327 ? 25.979 -12.851 -22.175 1.00 46.25 327 ASP A N 1
ATOM 2550 C CA . ASP A 1 327 ? 27.377 -12.622 -21.756 1.00 46.25 327 ASP A CA 1
ATOM 2551 C C . ASP A 1 327 ? 28.114 -13.917 -21.329 1.00 46.25 327 ASP A C 1
ATOM 2553 O O . ASP A 1 327 ? 29.257 -13.861 -20.876 1.00 46.25 327 ASP A O 1
ATOM 2557 N N . ASP A 1 328 ? 27.505 -15.093 -21.543 1.00 42.84 328 ASP A N 1
ATOM 2558 C CA . ASP A 1 328 ? 28.189 -16.403 -21.560 1.00 42.84 328 ASP A CA 1
ATOM 2559 C C . ASP A 1 328 ? 28.651 -16.775 -22.987 1.00 42.84 328 ASP A C 1
ATOM 2561 O O . ASP A 1 328 ? 28.690 -17.937 -23.392 1.00 42.84 328 ASP A O 1
ATOM 2565 N N . MET A 1 329 ? 29.011 -15.770 -23.795 1.00 45.31 329 MET A N 1
ATOM 2566 C CA . MET A 1 329 ? 29.816 -15.974 -25.000 1.00 45.31 329 MET A CA 1
ATOM 2567 C C . MET A 1 329 ? 31.257 -16.287 -24.591 1.00 45.31 329 MET A C 1
ATOM 2569 O O . MET A 1 329 ? 32.122 -15.413 -24.558 1.00 45.31 329 MET A O 1
ATOM 2573 N N . SER A 1 330 ? 31.486 -17.565 -24.279 1.00 43.38 330 SER A N 1
ATOM 2574 C CA . SER A 1 330 ? 32.693 -18.319 -24.635 1.00 43.38 330 SER A CA 1
ATOM 2575 C C . SER A 1 330 ? 33.992 -17.505 -24.615 1.00 43.38 330 SER A C 1
ATOM 2577 O O . SER A 1 330 ? 34.483 -17.039 -25.645 1.00 43.38 330 SER A O 1
ATOM 2579 N N . LEU A 1 331 ? 34.605 -17.414 -23.432 1.00 41.94 331 LEU A N 1
ATOM 2580 C CA . LEU A 1 331 ? 36.056 -17.283 -23.342 1.00 41.94 331 LEU A CA 1
ATOM 2581 C C . LEU A 1 331 ? 36.670 -18.582 -23.881 1.00 41.94 331 LEU A C 1
ATOM 2583 O O . LEU A 1 331 ? 36.956 -19.509 -23.121 1.00 41.94 331 LEU A O 1
ATOM 2587 N N . ASP A 1 332 ? 36.834 -18.655 -25.203 1.00 45.09 332 ASP A N 1
ATOM 2588 C CA . ASP A 1 332 ? 37.678 -19.656 -25.847 1.00 45.09 332 ASP A CA 1
ATOM 2589 C C . ASP A 1 332 ? 39.056 -19.630 -25.174 1.00 45.09 332 ASP A C 1
ATOM 2591 O O . ASP A 1 332 ? 39.727 -18.597 -25.072 1.00 45.09 332 ASP A O 1
ATOM 2595 N N . GLY A 1 333 ? 39.422 -20.784 -24.617 1.00 39.44 333 GLY A N 1
ATOM 2596 C CA . GLY A 1 333 ? 40.558 -20.941 -23.723 1.00 39.44 333 GLY A CA 1
ATOM 2597 C C . GLY A 1 333 ? 41.919 -20.711 -24.391 1.00 39.44 333 GLY A C 1
ATOM 2598 O O . GLY A 1 333 ? 42.066 -20.830 -25.609 1.00 39.44 333 GLY A O 1
ATOM 2599 N N . PRO A 1 334 ? 42.972 -20.450 -23.597 1.00 51.94 334 PRO A N 1
ATOM 2600 C CA . PRO A 1 334 ? 44.324 -20.383 -24.118 1.00 51.94 334 PRO A CA 1
ATOM 2601 C C . PRO A 1 334 ? 44.848 -21.811 -24.321 1.00 51.94 334 PRO A C 1
ATOM 2603 O O . PRO A 1 334 ? 45.226 -22.484 -23.364 1.00 51.94 334 PRO A O 1
ATOM 2606 N N . SER A 1 335 ? 44.898 -22.277 -25.569 1.00 42.62 335 SER A N 1
ATOM 2607 C CA . SER A 1 335 ? 45.679 -23.466 -25.942 1.00 42.62 335 SER A CA 1
ATOM 2608 C C . SER A 1 335 ? 46.957 -23.005 -26.635 1.00 42.62 335 SER A C 1
ATOM 2610 O O . SER A 1 335 ? 46.916 -22.436 -27.723 1.00 42.62 335 SER A O 1
ATOM 2612 N N . GLY A 1 336 ? 48.080 -23.162 -25.938 1.00 43.44 336 GLY A N 1
ATOM 2613 C CA . GLY A 1 336 ? 49.380 -22.621 -26.309 1.00 43.44 336 GLY A CA 1
ATOM 2614 C C . GLY A 1 336 ? 50.065 -23.273 -27.516 1.00 43.44 336 GLY A C 1
ATOM 2615 O O . GLY A 1 336 ? 49.809 -24.420 -27.860 1.00 43.44 336 GLY A O 1
ATOM 2616 N N . GLN A 1 337 ? 50.963 -22.465 -28.089 1.00 40.03 337 GLN A N 1
ATOM 2617 C CA . GLN A 1 337 ? 52.338 -22.756 -28.532 1.00 40.03 337 GLN A CA 1
ATOM 2618 C C . GLN A 1 337 ? 52.613 -24.029 -29.357 1.00 40.03 337 GLN A C 1
ATOM 2620 O O . GLN A 1 337 ? 52.527 -25.149 -28.861 1.00 40.03 337 GLN A O 1
ATOM 2625 N N . ILE A 1 338 ? 53.080 -23.792 -30.592 1.00 40.44 338 ILE A N 1
ATOM 2626 C CA . ILE A 1 338 ? 53.965 -24.683 -31.363 1.00 40.44 338 ILE A CA 1
ATOM 2627 C C . ILE A 1 338 ? 55.409 -24.367 -30.977 1.00 40.44 338 ILE A C 1
ATOM 2629 O O . ILE A 1 338 ? 55.707 -23.152 -30.855 1.00 40.44 338 ILE A O 1
#

Solvent-accessible surface area (backbone atoms only — not comparable to full-atom values): 21062 Å² total; per-residue (Å²): 134,81,81,79,72,80,72,50,65,65,37,34,50,54,49,54,56,29,39,73,69,38,53,86,67,36,84,77,43,39,86,50,47,47,94,46,35,45,56,53,54,43,53,55,49,56,31,33,60,83,36,58,88,58,78,80,45,62,84,41,67,93,44,44,71,59,48,54,49,45,27,48,52,42,38,53,53,46,40,50,49,47,52,51,54,51,40,54,53,46,39,53,50,13,54,52,50,52,51,61,64,58,59,60,77,77,59,78,99,80,79,79,93,74,95,73,85,79,88,80,68,92,88,64,85,81,81,83,81,78,87,86,84,87,83,86,81,91,82,90,86,88,82,83,87,84,90,79,92,76,80,75,75,78,82,73,72,80,71,78,57,56,64,60,53,48,55,51,51,51,51,52,51,52,51,51,51,62,69,69,48,78,92,62,98,46,61,65,60,52,48,60,70,41,29,60,59,50,38,53,56,48,50,73,78,36,70,50,65,74,84,49,48,66,62,46,30,54,51,47,37,49,41,66,69,33,61,83,36,70,69,36,46,54,47,46,51,54,49,48,55,53,42,52,55,52,23,33,57,40,35,54,62,51,71,76,46,53,75,70,56,46,51,36,49,74,72,72,41,82,72,80,75,88,82,71,98,76,87,88,73,97,68,96,69,94,68,79,88,81,51,70,71,71,47,47,56,51,51,50,52,20,46,53,50,27,54,53,50,55,56,48,46,75,66,39,33,73,72,53,73,56,49,83,78,68,75,80,67,71,82,77,72,94,79,79,84,134

Foldseek 3Di:
DDPPDQDQVQVLVLLVVLCVVCVVPCPPVCVLQPPCSSVLVSLLVCLAPVNVVDDDGSLCVVCVVVSLVSSLLNLVLLLLLLLLVLLVVQQVVLVVVCVVVVVVVPDDPDDDDDDDDDPDDPPDDDDDDDDDDDDDDDDDDDDDDDDDDDDPDDPPPPPPPVVLVLSVVLSVVLVVLLVPFDDDSDSLVSCLVCLLVSLVSSVVSHSGPPVCSVVSSVVSNCLSNPCPDPSSVVSSVVLSVVLSVLLSVLLVVLLPDDLVRLVCVLVPNPDPPPDDPDDDDDDDDDDDPNACPSVVSSNNSSSSSSSSSSVSCVPPVCPRHPVPPPVPPDPPDDDDDD

Mean predicted aligned error: 15.33 Å

pLDDT: mean 74.09, std 23.63, range [29.61, 96.81]